Protein AF-A0A382Y4S7-F1 (afdb_monomer_lite)

Structure (mmCIF, N/CA/C/O backbone):
data_AF-A0A382Y4S7-F1
#
_entry.id   AF-A0A382Y4S7-F1
#
loop_
_atom_site.group_PDB
_atom_site.id
_atom_site.type_symbol
_atom_site.label_atom_id
_atom_site.label_alt_id
_atom_site.label_comp_id
_atom_site.label_asym_id
_atom_site.label_entity_id
_atom_site.label_seq_id
_atom_site.pdbx_PDB_ins_code
_atom_site.Cartn_x
_atom_site.Cartn_y
_atom_site.Cartn_z
_atom_site.occupancy
_atom_site.B_iso_or_equiv
_atom_site.auth_seq_id
_atom_site.auth_comp_id
_atom_site.auth_asym_id
_atom_site.auth_atom_id
_atom_site.pdbx_PDB_model_num
ATOM 1 N N . MET A 1 1 ? -17.416 3.998 17.374 1.00 87.19 1 MET A N 1
ATOM 2 C CA . MET A 1 1 ? -16.643 4.988 16.590 1.00 87.19 1 MET A CA 1
ATOM 3 C C . MET A 1 1 ? -15.896 4.270 15.476 1.00 87.19 1 MET A C 1
ATOM 5 O O . MET A 1 1 ? -15.154 3.333 15.763 1.00 87.19 1 MET A O 1
ATOM 9 N N . LYS A 1 2 ? -16.117 4.675 14.224 1.00 91.44 2 LYS A N 1
ATOM 10 C CA . LYS A 1 2 ? -15.428 4.133 13.045 1.00 91.44 2 LYS A CA 1
ATOM 11 C C . LYS A 1 2 ? -14.245 5.027 12.694 1.00 91.44 2 LYS A C 1
ATOM 13 O O . LYS A 1 2 ? -14.389 6.246 12.651 1.00 91.44 2 LYS A O 1
ATOM 18 N N . CYS A 1 3 ? -13.104 4.417 12.418 1.00 91.94 3 CYS A N 1
ATOM 19 C CA . CYS A 1 3 ? -11.870 5.102 12.071 1.00 91.94 3 CYS A CA 1
ATOM 20 C C . CYS A 1 3 ? -11.389 4.620 10.706 1.00 91.94 3 CYS A C 1
ATOM 22 O O . CYS A 1 3 ? -11.348 3.415 10.455 1.00 91.94 3 CYS A O 1
ATOM 24 N N . ASN A 1 4 ? -10.988 5.566 9.862 1.00 93.44 4 ASN A N 1
ATOM 25 C CA . ASN A 1 4 ? -10.410 5.309 8.549 1.00 93.44 4 ASN A CA 1
ATOM 26 C C . ASN A 1 4 ? -9.076 6.053 8.517 1.00 93.44 4 ASN A C 1
ATOM 28 O O . ASN A 1 4 ? -9.042 7.262 8.751 1.00 93.44 4 ASN A O 1
ATOM 32 N N . VAL A 1 5 ? -7.973 5.352 8.281 1.00 94.56 5 VAL A N 1
ATOM 33 C CA . VAL A 1 5 ? -6.643 5.961 8.192 1.00 94.56 5 VAL A CA 1
ATOM 34 C C . VAL A 1 5 ? -6.057 5.634 6.840 1.00 94.56 5 VAL A C 1
ATOM 36 O O . VAL A 1 5 ? -5.863 4.468 6.508 1.00 94.56 5 VAL A O 1
ATOM 39 N N . LEU A 1 6 ? -5.719 6.670 6.082 1.00 94.75 6 LEU A N 1
ATOM 40 C CA . LEU A 1 6 ? -5.034 6.495 4.813 1.00 94.75 6 LEU A CA 1
ATOM 41 C C . LEU A 1 6 ? -3.523 6.525 5.036 1.00 94.75 6 LEU A C 1
ATOM 43 O O . LEU A 1 6 ? -2.987 7.453 5.641 1.00 94.75 6 LEU A O 1
ATOM 47 N N . ILE A 1 7 ? -2.811 5.555 4.473 1.00 96.12 7 ILE A N 1
ATOM 48 C CA . ILE A 1 7 ? -1.387 5.706 4.165 1.00 96.12 7 ILE A CA 1
ATOM 49 C C . ILE A 1 7 ? -1.220 5.702 2.652 1.00 96.12 7 ILE A C 1
ATOM 51 O O . ILE A 1 7 ? -1.907 4.974 1.938 1.00 96.12 7 ILE A O 1
ATOM 55 N N . LYS A 1 8 ? -0.317 6.540 2.148 1.00 95.00 8 LYS A N 1
ATOM 56 C CA . LYS A 1 8 ? -0.071 6.672 0.713 1.00 95.00 8 LYS A CA 1
ATOM 57 C C . LYS A 1 8 ? 1.369 6.329 0.394 1.00 95.00 8 LYS A C 1
ATOM 59 O O . LYS A 1 8 ? 2.282 6.731 1.115 1.00 95.00 8 LYS A O 1
ATOM 64 N N . ALA A 1 9 ? 1.578 5.629 -0.706 1.00 95.50 9 ALA A N 1
ATOM 65 C CA . ALA A 1 9 ? 2.888 5.475 -1.300 1.00 95.50 9 ALA A CA 1
ATOM 66 C C . ALA A 1 9 ? 2.812 5.707 -2.805 1.00 95.50 9 ALA A C 1
ATOM 68 O O . ALA A 1 9 ? 1.759 5.565 -3.415 1.00 95.50 9 ALA A O 1
ATOM 69 N N . GLN A 1 10 ? 3.927 6.099 -3.397 1.00 93.56 10 GLN A N 1
ATOM 70 C CA . GLN A 1 10 ? 4.009 6.387 -4.826 1.00 93.56 10 GLN A CA 1
ATOM 71 C C . GLN A 1 10 ? 5.364 5.959 -5.374 1.00 93.56 10 GLN A C 1
ATOM 73 O O . GLN A 1 10 ? 6.350 5.901 -4.627 1.00 93.56 10 GLN A O 1
ATOM 78 N N . GLN A 1 11 ? 5.394 5.719 -6.682 1.00 90.69 11 GLN A N 1
ATOM 79 C CA . GLN A 1 11 ? 6.601 5.504 -7.470 1.00 90.69 11 GLN A CA 1
ATOM 80 C C . GLN A 1 11 ? 6.640 6.513 -8.612 1.00 90.69 11 GLN A C 1
ATOM 82 O O . GLN A 1 11 ? 5.616 6.902 -9.155 1.00 90.69 11 GLN A O 1
ATOM 87 N N . ASN A 1 12 ? 7.827 6.929 -9.037 1.00 90.88 12 ASN A N 1
ATOM 88 C CA . ASN A 1 12 ? 7.957 7.854 -10.166 1.00 90.88 12 ASN A CA 1
ATOM 89 C C . ASN A 1 12 ? 7.747 7.127 -11.513 1.00 90.88 12 ASN A C 1
ATOM 91 O O . ASN A 1 12 ? 8.681 6.998 -12.308 1.00 90.88 12 ASN A O 1
ATOM 95 N N . THR A 1 13 ? 6.531 6.620 -11.746 1.00 91.94 13 THR A N 1
ATOM 96 C CA . THR A 1 13 ? 6.143 5.759 -12.872 1.00 91.94 13 THR A CA 1
ATOM 97 C C . THR A 1 13 ? 4.760 6.112 -13.429 1.00 91.94 13 THR A C 1
ATOM 99 O O . THR A 1 13 ? 3.946 6.765 -12.776 1.00 91.94 13 THR A O 1
ATOM 102 N N . ILE A 1 14 ? 4.485 5.645 -14.649 1.00 93.19 14 ILE A N 1
ATOM 103 C CA . ILE A 1 14 ? 3.125 5.430 -15.155 1.00 93.19 14 ILE A CA 1
ATOM 104 C C . ILE A 1 14 ? 2.899 3.920 -15.225 1.00 93.19 14 ILE A C 1
ATOM 106 O O . ILE A 1 14 ? 3.613 3.230 -15.952 1.00 93.19 14 ILE A O 1
ATOM 110 N N . VAL A 1 15 ? 1.920 3.417 -14.485 1.00 93.06 15 VAL A N 1
ATOM 111 C CA . VAL A 1 15 ? 1.622 1.985 -14.367 1.00 93.06 15 VAL A CA 1
ATOM 112 C C . VAL A 1 15 ? 0.606 1.579 -15.427 1.00 93.06 15 VAL A C 1
ATOM 114 O O . VAL A 1 15 ? -0.463 2.186 -15.539 1.00 93.06 15 VAL A O 1
ATOM 117 N N . ASP A 1 16 ? 0.905 0.526 -16.185 1.00 93.81 16 ASP A N 1
ATOM 118 C CA . ASP A 1 16 ? -0.082 -0.149 -17.030 1.00 93.81 16 ASP A CA 1
ATOM 119 C C . ASP A 1 16 ? -0.929 -1.077 -16.149 1.00 93.81 16 ASP A C 1
ATOM 121 O O . ASP A 1 16 ? -0.601 -2.244 -15.924 1.00 93.81 16 ASP A O 1
ATOM 125 N N . LEU A 1 17 ? -2.017 -0.528 -15.600 1.00 94.12 17 LEU A N 1
ATOM 126 C CA . LEU A 1 17 ? -2.884 -1.244 -14.664 1.00 94.12 17 LEU A CA 1
ATOM 127 C C . LEU A 1 17 ? -3.438 -2.542 -15.260 1.00 94.12 17 LEU A C 1
ATOM 129 O O . LEU A 1 17 ? -3.557 -3.525 -14.533 1.00 94.12 17 LEU A O 1
ATOM 133 N N . ASP A 1 18 ? -3.728 -2.580 -16.563 1.00 94.12 18 ASP A N 1
ATOM 134 C CA . ASP A 1 18 ? -4.271 -3.765 -17.225 1.00 94.12 18 ASP A CA 1
ATOM 135 C C . ASP A 1 18 ? -3.261 -4.905 -17.261 1.00 94.12 18 ASP A C 1
ATOM 137 O O . ASP A 1 18 ? -3.604 -6.044 -16.927 1.00 94.12 18 ASP A O 1
ATOM 141 N N . LYS A 1 19 ? -2.006 -4.593 -17.595 1.00 95.00 19 LYS A N 1
ATOM 142 C CA . LYS A 1 19 ? -0.922 -5.576 -17.554 1.00 95.00 19 LYS A CA 1
ATOM 143 C C . LYS A 1 19 ? -0.481 -5.925 -16.137 1.00 95.00 19 LYS A C 1
ATOM 145 O O . LYS A 1 19 ? -0.027 -7.043 -15.915 1.00 95.00 19 LYS A O 1
ATOM 150 N N . LYS A 1 20 ? -0.649 -5.020 -15.165 1.00 94.75 20 LYS A N 1
ATOM 151 C CA . LYS A 1 20 ? -0.330 -5.272 -13.749 1.00 94.75 20 LYS A CA 1
ATOM 152 C C . LYS A 1 20 ? -1.355 -6.194 -13.073 1.00 94.75 20 LYS A C 1
ATOM 154 O O . LYS A 1 20 ? -1.004 -6.891 -12.124 1.00 94.75 20 LYS A O 1
ATOM 159 N N . LEU A 1 21 ? -2.604 -6.270 -13.553 1.00 95.69 21 LEU A N 1
ATOM 160 C CA . LEU A 1 21 ? -3.681 -7.074 -12.938 1.00 95.69 21 LEU A CA 1
ATOM 161 C C . LEU A 1 21 ? -3.320 -8.525 -12.568 1.00 95.69 21 LEU A C 1
ATOM 163 O O . LEU A 1 21 ? -3.740 -8.954 -11.491 1.00 95.69 21 LEU A O 1
ATOM 167 N N . PRO A 1 22 ? -2.616 -9.321 -13.401 1.00 95.69 22 PRO A N 1
ATOM 168 C CA . PRO A 1 22 ? -2.233 -10.681 -13.026 1.00 95.69 22 PRO A CA 1
ATOM 169 C C . PRO A 1 22 ? -1.339 -10.707 -11.781 1.00 95.69 22 PRO A C 1
ATOM 171 O O . PRO A 1 22 ? -1.556 -11.523 -10.883 1.00 95.69 22 PRO A O 1
ATOM 174 N N . PHE A 1 23 ? -0.391 -9.770 -11.684 1.00 95.94 23 PHE A N 1
ATOM 175 C CA . PHE A 1 23 ? 0.422 -9.585 -10.486 1.00 95.94 23 PHE A CA 1
ATOM 176 C C . PHE A 1 23 ? -0.442 -9.164 -9.290 1.00 95.94 23 PHE A C 1
ATOM 178 O O . PHE A 1 23 ? -0.344 -9.791 -8.241 1.00 95.94 23 PHE A O 1
ATOM 185 N N . ILE A 1 24 ? -1.355 -8.194 -9.455 1.00 96.44 24 ILE A N 1
ATOM 186 C CA . ILE A 1 24 ? -2.271 -7.744 -8.385 1.00 96.44 24 ILE A CA 1
ATOM 187 C C . ILE A 1 24 ? -3.070 -8.927 -7.812 1.00 96.44 24 ILE A C 1
ATOM 189 O O . ILE A 1 24 ? -3.137 -9.092 -6.597 1.00 96.44 24 ILE A O 1
ATOM 193 N N . LYS A 1 25 ? -3.626 -9.786 -8.677 1.00 96.25 25 LYS A N 1
ATOM 194 C CA . LYS A 1 25 ? -4.357 -11.006 -8.280 1.00 96.25 25 LYS A CA 1
ATOM 195 C C . LYS A 1 25 ? -3.499 -11.997 -7.503 1.00 96.25 25 LYS A C 1
ATOM 197 O O . LYS A 1 25 ? -4.012 -12.710 -6.653 1.00 96.25 25 LYS A O 1
ATOM 202 N N . THR A 1 26 ? -2.214 -12.069 -7.826 1.00 96.38 26 THR A N 1
ATOM 203 C CA . THR A 1 26 ? -1.275 -12.981 -7.164 1.00 96.38 26 THR A CA 1
ATOM 204 C C . THR A 1 26 ? -0.846 -12.423 -5.811 1.00 96.38 26 THR A C 1
ATOM 206 O O . THR A 1 26 ? -0.755 -13.164 -4.837 1.00 96.38 26 THR A O 1
ATOM 209 N N . PHE A 1 27 ? -0.607 -11.113 -5.747 1.00 96.38 27 PHE A N 1
ATOM 210 C CA . PHE A 1 27 ? -0.148 -10.417 -4.552 1.00 96.38 27 PHE A CA 1
ATOM 211 C C . PHE A 1 27 ? -1.256 -10.259 -3.498 1.00 96.38 27 PHE A C 1
ATOM 213 O O . PHE A 1 27 ? -0.990 -10.396 -2.308 1.00 96.38 27 PHE A O 1
ATOM 220 N N . PHE A 1 28 ? -2.502 -10.047 -3.932 1.00 96.25 28 PHE A N 1
ATOM 221 C CA . PHE A 1 28 ? -3.691 -9.973 -3.077 1.00 96.25 28 PHE A CA 1
ATOM 222 C C . PHE A 1 28 ? -4.679 -11.106 -3.409 1.00 96.25 28 PHE A C 1
ATOM 224 O O . PHE A 1 28 ? -5.752 -10.854 -3.960 1.00 96.25 28 PHE A O 1
ATOM 231 N N . PRO A 1 29 ? -4.347 -12.369 -3.086 1.00 94.25 29 PRO A N 1
ATOM 232 C CA . PRO A 1 29 ? -5.074 -13.542 -3.581 1.00 94.25 29 PRO A CA 1
ATOM 233 C C . PRO A 1 29 ? -6.520 -13.650 -3.084 1.00 94.25 29 PRO A C 1
ATOM 235 O O . PRO A 1 29 ? -7.339 -14.311 -3.719 1.00 94.25 29 PRO A O 1
ATOM 238 N N . LYS A 1 30 ? -6.837 -13.019 -1.951 1.00 93.62 30 LYS A N 1
ATOM 239 C CA . LYS A 1 30 ? -8.179 -13.017 -1.356 1.00 93.62 30 LYS A CA 1
ATOM 240 C C . LYS A 1 30 ? -8.956 -11.722 -1.612 1.00 93.62 30 LYS A C 1
ATOM 242 O O . LYS A 1 30 ? -10.161 -11.687 -1.379 1.00 93.62 30 LYS A O 1
ATOM 247 N N . GLY A 1 31 ? -8.280 -10.686 -2.111 1.00 95.44 31 GLY A N 1
ATOM 248 C CA . GLY A 1 31 ? -8.880 -9.377 -2.312 1.00 95.44 31 GLY A CA 1
ATOM 249 C C . GLY A 1 31 ? -9.871 -9.364 -3.475 1.00 95.44 31 GLY A C 1
ATOM 250 O O . GLY A 1 31 ? -9.665 -9.994 -4.517 1.00 95.44 31 GLY A O 1
ATOM 251 N N . VAL A 1 32 ? -10.948 -8.594 -3.332 1.00 96.88 32 VAL A N 1
ATOM 252 C CA . VAL A 1 32 ? -11.932 -8.395 -4.401 1.00 96.88 32 VAL A CA 1
ATOM 253 C C . VAL A 1 32 ? -11.485 -7.236 -5.284 1.00 96.88 32 VAL A C 1
ATOM 255 O O . VAL A 1 32 ? -11.586 -6.066 -4.911 1.00 96.88 32 VAL A O 1
ATOM 258 N N . ILE A 1 33 ? -11.019 -7.567 -6.485 1.00 97.31 33 ILE A N 1
ATOM 259 C CA . ILE A 1 33 ? -10.451 -6.600 -7.427 1.00 97.31 33 ILE A CA 1
ATOM 260 C C . ILE A 1 33 ? -11.541 -6.007 -8.324 1.00 97.31 33 ILE A C 1
ATOM 262 O O . ILE A 1 33 ? -12.286 -6.731 -8.989 1.00 97.31 33 ILE A O 1
ATOM 266 N N . LYS A 1 34 ? -11.599 -4.676 -8.391 1.00 96.19 34 LYS A N 1
ATOM 267 C CA . LYS A 1 34 ? -12.498 -3.909 -9.259 1.00 96.19 34 LYS A CA 1
ATOM 268 C C . LYS A 1 34 ? -11.717 -2.835 -10.002 1.00 96.19 34 LYS A C 1
ATOM 270 O O . LYS A 1 34 ? -10.955 -2.091 -9.396 1.00 96.19 34 LYS A O 1
ATOM 275 N N . LYS A 1 35 ? -11.946 -2.718 -11.309 1.00 95.12 35 LYS A N 1
ATOM 276 C CA . LYS A 1 35 ? -11.514 -1.540 -12.067 1.00 95.12 35 LYS A CA 1
ATOM 277 C C . LYS A 1 35 ? -12.525 -0.425 -11.872 1.00 95.12 35 LYS A C 1
ATOM 279 O O . LYS A 1 35 ? -13.727 -0.688 -11.837 1.00 95.12 35 LYS A O 1
ATOM 284 N N . ASN A 1 36 ? -12.036 0.796 -11.764 1.00 91.75 36 ASN A N 1
ATOM 285 C CA . ASN A 1 36 ? -12.857 1.981 -11.639 1.00 91.75 36 ASN A CA 1
ATOM 286 C C . ASN A 1 36 ? -12.216 3.153 -12.389 1.00 91.75 36 ASN A C 1
ATOM 288 O O . ASN A 1 36 ? -11.036 3.116 -12.738 1.00 91.75 36 ASN A O 1
ATOM 292 N N . PHE A 1 37 ? -13.005 4.193 -12.616 1.00 87.31 37 PHE A N 1
ATOM 293 C CA . PHE A 1 37 ? -12.551 5.454 -13.182 1.00 87.31 37 PHE A CA 1
ATOM 294 C C . PHE A 1 37 ? -12.962 6.566 -12.220 1.00 87.31 37 PHE A C 1
ATOM 296 O O . PHE A 1 37 ? -14.153 6.753 -11.965 1.00 87.31 37 PHE A O 1
ATOM 303 N N . TYR A 1 38 ? -11.988 7.249 -11.623 1.00 78.62 38 TYR A N 1
ATOM 304 C CA . TYR A 1 38 ? -12.222 8.240 -10.574 1.00 78.62 38 TYR A CA 1
ATOM 305 C C . TYR A 1 38 ? -11.368 9.480 -10.808 1.00 78.62 38 TYR A C 1
ATOM 307 O O . TYR A 1 38 ? -10.174 9.355 -11.050 1.00 78.62 38 TYR A O 1
ATOM 315 N N . ALA A 1 39 ? -11.981 10.665 -10.705 1.00 81.81 39 ALA A N 1
ATOM 316 C CA . ALA A 1 39 ? -11.316 11.954 -10.921 1.00 81.81 39 ALA A CA 1
ATOM 317 C C . ALA A 1 39 ? -10.483 11.994 -12.219 1.00 81.81 39 ALA A C 1
ATOM 319 O O . ALA A 1 39 ? -9.344 12.441 -12.216 1.00 81.81 39 ALA A O 1
ATOM 320 N N . GLU A 1 40 ? -11.070 11.492 -13.310 1.00 86.00 40 GLU A N 1
ATOM 321 C CA . GLU A 1 40 ? -10.446 11.402 -14.640 1.00 86.00 40 GLU A CA 1
ATOM 322 C C . GLU A 1 40 ? -9.265 10.417 -14.754 1.00 86.00 40 GLU A C 1
ATOM 324 O O . GLU A 1 40 ? -8.625 10.342 -15.799 1.00 86.00 40 GLU A O 1
ATOM 329 N N . GLU A 1 41 ? -9.031 9.588 -13.732 1.00 86.88 41 GLU A N 1
ATOM 330 C CA . GLU A 1 41 ? -7.934 8.623 -13.689 1.00 86.88 41 GLU A CA 1
ATOM 331 C C . GLU A 1 41 ? -8.422 7.173 -13.574 1.00 86.88 41 GLU A C 1
ATOM 333 O O . GLU A 1 41 ? -9.378 6.842 -12.860 1.00 86.88 41 GLU A O 1
ATOM 338 N N . ASN A 1 42 ? -7.719 6.271 -14.264 1.00 88.75 42 ASN A N 1
ATOM 339 C CA . ASN A 1 42 ? -7.942 4.835 -14.122 1.00 88.75 42 ASN A CA 1
ATOM 340 C C . ASN A 1 42 ? -7.419 4.356 -12.766 1.00 88.75 42 ASN A C 1
ATOM 342 O O . ASN A 1 42 ? -6.281 4.643 -12.384 1.00 88.75 42 ASN A O 1
ATOM 346 N N . CYS A 1 43 ? -8.242 3.573 -12.076 1.00 93.75 43 CYS A N 1
ATOM 347 C CA . CYS A 1 43 ? -7.946 3.047 -10.754 1.00 93.75 43 CYS A CA 1
ATOM 348 C C . CYS A 1 43 ? -8.292 1.557 -10.677 1.00 93.75 43 CYS A C 1
ATOM 350 O O . CYS A 1 43 ? -9.299 1.095 -11.222 1.00 93.75 43 CYS A O 1
ATOM 352 N N . VAL A 1 44 ? -7.470 0.796 -9.963 1.00 96.56 44 VAL A N 1
ATOM 353 C CA . VAL A 1 44 ? -7.820 -0.545 -9.497 1.00 96.56 44 VAL A CA 1
ATOM 354 C C . VAL A 1 44 ? -8.015 -0.487 -7.990 1.00 96.56 44 VAL A C 1
ATOM 356 O O . VAL A 1 44 ? -7.134 -0.056 -7.250 1.00 96.56 44 VAL A O 1
ATOM 359 N N . ILE A 1 45 ? -9.181 -0.943 -7.546 1.00 96.81 45 ILE A N 1
ATOM 360 C CA . ILE A 1 45 ? -9.552 -1.065 -6.141 1.00 96.81 45 ILE A CA 1
ATOM 361 C C . ILE A 1 45 ? -9.459 -2.539 -5.772 1.00 96.81 45 ILE A C 1
ATOM 363 O O . ILE A 1 45 ? -10.101 -3.380 -6.402 1.00 96.81 45 ILE A O 1
ATOM 367 N N . ILE A 1 46 ? -8.681 -2.845 -4.746 1.00 97.81 46 ILE A N 1
ATOM 368 C CA . ILE A 1 46 ? -8.573 -4.160 -4.132 1.00 97.81 46 ILE A CA 1
ATOM 369 C C . ILE A 1 46 ? -9.230 -4.054 -2.764 1.00 97.81 46 ILE A C 1
ATOM 371 O O . ILE A 1 46 ? -8.650 -3.491 -1.840 1.00 97.81 46 ILE A O 1
ATOM 375 N N . LYS A 1 47 ? -10.456 -4.561 -2.650 1.00 97.31 47 LYS A N 1
ATOM 376 C CA . LYS A 1 47 ? -11.137 -4.633 -1.356 1.00 97.31 47 LYS A CA 1
ATOM 377 C C . LYS A 1 47 ? -10.656 -5.827 -0.562 1.00 97.31 47 LYS A C 1
ATOM 379 O O . LYS A 1 47 ? -10.332 -6.841 -1.181 1.00 97.31 47 LYS A O 1
ATOM 384 N N . ASP A 1 48 ? -10.655 -5.712 0.762 1.00 95.81 48 ASP A N 1
ATOM 385 C CA . ASP A 1 48 ? -10.192 -6.783 1.654 1.00 95.81 48 ASP A CA 1
ATOM 386 C C . ASP A 1 48 ? -8.781 -7.262 1.245 1.00 95.81 48 ASP A C 1
ATOM 388 O O . ASP A 1 48 ? -8.499 -8.446 1.071 1.00 95.81 48 ASP A O 1
ATOM 392 N N . ALA A 1 49 ? -7.896 -6.297 0.980 1.00 96.56 49 ALA A N 1
ATOM 393 C CA . ALA A 1 49 ? -6.572 -6.521 0.413 1.00 96.56 49 ALA A CA 1
ATOM 394 C C . ALA A 1 49 ? -5.666 -7.332 1.347 1.00 96.56 49 ALA A C 1
ATOM 396 O O . ALA A 1 49 ? -4.836 -8.106 0.876 1.00 96.56 49 ALA A O 1
ATOM 397 N N . ILE A 1 50 ? -5.808 -7.154 2.662 1.00 95.25 50 ILE A N 1
ATOM 398 C CA . ILE A 1 50 ? -4.993 -7.832 3.670 1.00 95.25 50 ILE A CA 1
ATOM 399 C C . ILE A 1 50 ? -5.912 -8.473 4.702 1.00 95.25 50 ILE A C 1
ATOM 401 O O . ILE A 1 50 ? -6.780 -7.811 5.273 1.00 95.25 50 ILE A O 1
ATOM 405 N N . ASP A 1 51 ? -5.659 -9.749 4.961 1.00 91.00 51 ASP A N 1
ATOM 406 C CA . ASP A 1 51 ? -6.431 -10.579 5.874 1.00 91.00 51 ASP A CA 1
ATOM 407 C C . ASP A 1 51 ? -5.734 -10.769 7.221 1.00 91.00 51 ASP A C 1
ATOM 409 O O . ASP A 1 51 ? -4.515 -10.658 7.335 1.00 91.00 51 ASP A O 1
ATOM 413 N N . ASP A 1 52 ? -6.529 -11.129 8.231 1.00 92.31 52 ASP A N 1
ATOM 414 C CA . ASP A 1 52 ? -6.057 -11.628 9.529 1.00 92.31 52 ASP A CA 1
ATOM 415 C C . ASP A 1 52 ? -5.107 -10.678 10.282 1.00 92.31 52 ASP A C 1
ATOM 417 O O . ASP A 1 52 ? -4.229 -11.101 11.037 1.00 92.31 52 ASP A O 1
ATOM 421 N N . VAL A 1 53 ? -5.321 -9.369 10.124 1.00 96.50 53 VAL A N 1
ATOM 422 C CA . VAL A 1 53 ? -4.570 -8.335 10.839 1.00 96.50 53 VAL A CA 1
ATOM 423 C C . VAL A 1 53 ? -5.394 -7.756 11.984 1.00 96.50 53 VAL A C 1
ATOM 425 O O . VAL A 1 53 ? -6.567 -7.396 11.841 1.00 96.50 53 VAL A O 1
ATOM 428 N N . LYS A 1 54 ? -4.744 -7.603 13.136 1.00 97.38 54 LYS A N 1
ATOM 429 C CA . LYS A 1 54 ? -5.349 -7.044 14.346 1.00 97.38 54 LYS A CA 1
ATOM 430 C C . LYS A 1 54 ? -4.574 -5.833 14.835 1.00 97.38 54 LYS A C 1
ATOM 432 O O . LYS A 1 54 ? -3.354 -5.891 14.952 1.00 97.38 54 LYS A O 1
ATOM 437 N N . LEU A 1 55 ? -5.272 -4.766 15.200 1.00 97.00 55 LEU A N 1
ATOM 438 C CA . LEU A 1 55 ? -4.712 -3.654 15.955 1.00 97.00 55 LEU A CA 1
ATOM 439 C C . LEU A 1 55 ? -4.675 -4.032 17.433 1.00 97.00 55 LEU A C 1
ATOM 441 O O . LEU A 1 55 ? -5.711 -4.080 18.098 1.00 97.00 55 LEU A O 1
ATOM 445 N N . LYS A 1 56 ? -3.477 -4.288 17.953 1.00 97.00 56 LYS A N 1
ATOM 446 C CA . LYS A 1 56 ? -3.277 -4.649 19.358 1.00 97.00 56 LYS A CA 1
ATOM 447 C C . LYS A 1 56 ? -3.382 -3.414 20.246 1.00 97.00 56 LYS A C 1
ATOM 449 O O . LYS A 1 56 ? -4.164 -3.396 21.198 1.00 97.00 56 LYS A O 1
ATOM 454 N N . SER A 1 57 ? -2.631 -2.368 19.917 1.00 95.62 57 SER A N 1
ATOM 455 C CA . SER A 1 57 ? -2.616 -1.126 20.687 1.00 95.62 57 SER A CA 1
ATOM 456 C C . SER A 1 57 ? -2.310 0.087 19.824 1.00 95.62 57 SER A C 1
ATOM 458 O O . SER A 1 57 ? -1.677 -0.025 18.776 1.00 95.62 57 SER A O 1
ATOM 460 N N . ILE A 1 58 ? -2.720 1.255 20.315 1.00 94.00 58 ILE A N 1
ATOM 461 C CA . ILE A 1 58 ? -2.235 2.555 19.852 1.00 94.00 58 ILE A CA 1
ATOM 462 C C . ILE A 1 58 ? -1.468 3.167 21.014 1.00 94.00 58 ILE A C 1
ATOM 464 O O . ILE A 1 58 ? -2.044 3.415 22.079 1.00 94.00 58 ILE A O 1
ATOM 468 N N . LYS A 1 59 ? -0.165 3.396 20.818 1.00 88.50 59 LYS A N 1
ATOM 469 C CA . LYS A 1 59 ? 0.773 3.753 21.884 1.00 88.50 59 LYS A CA 1
ATOM 470 C C . LYS A 1 59 ? 0.724 2.660 22.964 1.00 88.50 59 LYS A C 1
ATOM 472 O O . LYS A 1 59 ? 1.101 1.525 22.687 1.00 88.50 59 LYS A O 1
ATOM 477 N N . ASP A 1 60 ? 0.141 2.960 24.121 1.00 87.31 60 ASP A N 1
ATOM 478 C CA . ASP A 1 60 ? 0.030 2.034 25.257 1.00 87.31 60 ASP A CA 1
ATOM 479 C C . ASP A 1 60 ? -1.418 1.585 25.533 1.00 87.31 60 ASP A C 1
ATOM 481 O O . ASP A 1 60 ? -1.678 0.829 26.466 1.00 87.31 60 ASP A O 1
ATOM 485 N N . GLN A 1 61 ? -2.388 2.061 24.743 1.00 90.88 61 GLN A N 1
ATOM 486 C CA . GLN A 1 61 ? -3.802 1.749 24.943 1.00 90.88 61 GLN A CA 1
ATOM 487 C C . GLN A 1 61 ? -4.194 0.515 24.135 1.00 90.88 61 GLN A C 1
ATOM 489 O O . GLN A 1 61 ? -4.134 0.519 22.903 1.00 90.88 61 GLN A O 1
ATOM 494 N N . VAL A 1 62 ? -4.611 -0.539 24.836 1.00 93.50 62 VAL A N 1
ATOM 495 C CA . VAL A 1 62 ? -5.100 -1.776 24.218 1.00 93.50 62 VAL A CA 1
ATOM 496 C C . VAL A 1 62 ? -6.413 -1.490 23.492 1.00 93.50 62 VAL A C 1
ATOM 498 O O . VAL A 1 62 ? -7.372 -1.013 24.098 1.00 93.50 62 VAL A O 1
ATOM 501 N N . CYS A 1 63 ? -6.431 -1.781 22.193 1.00 91.75 63 CYS A N 1
ATOM 502 C CA . CYS A 1 63 ? -7.615 -1.662 21.342 1.00 91.75 63 CYS A CA 1
ATOM 503 C C . CYS A 1 63 ? -8.190 -3.049 21.055 1.00 91.75 63 CYS A C 1
ATOM 505 O O . CYS A 1 63 ? -9.374 -3.280 21.263 1.00 91.75 63 CYS A O 1
ATOM 507 N N . ASP A 1 64 ? -7.319 -3.968 20.635 1.00 94.00 64 ASP A N 1
ATOM 508 C CA . ASP A 1 64 ? -7.633 -5.364 20.339 1.00 94.00 64 ASP A CA 1
ATOM 509 C C . ASP A 1 64 ? -8.732 -5.560 19.275 1.00 94.00 64 ASP A C 1
ATOM 511 O O . ASP A 1 64 ? -9.599 -6.424 19.397 1.00 94.00 64 ASP A O 1
ATOM 515 N N . VAL A 1 65 ? -8.681 -4.773 18.196 1.00 95.69 65 VAL A N 1
ATOM 516 C CA . VAL A 1 65 ? -9.711 -4.744 17.141 1.00 95.69 65 VAL A CA 1
ATOM 517 C C . VAL A 1 65 ? -9.193 -5.254 15.800 1.00 95.69 65 VAL A C 1
ATOM 519 O O . VAL A 1 65 ? -8.003 -5.162 15.503 1.00 95.69 65 VAL A O 1
ATOM 522 N N . LYS A 1 66 ? -10.087 -5.790 14.966 1.00 97.00 66 LYS A N 1
ATOM 523 C CA . LYS A 1 66 ? -9.754 -6.186 13.591 1.00 97.00 66 LYS A CA 1
ATOM 524 C C . LYS A 1 66 ? -9.447 -4.942 12.749 1.00 97.00 66 LYS A C 1
ATOM 526 O O . LYS A 1 66 ? -10.196 -3.968 12.811 1.00 97.00 66 LYS A O 1
ATOM 531 N N . LEU A 1 67 ? -8.384 -5.002 11.948 1.00 97.44 67 LEU A N 1
ATOM 532 C CA . LEU A 1 67 ? -8.124 -4.033 10.883 1.00 97.44 67 LEU A CA 1
ATOM 533 C C . LEU A 1 67 ? -8.621 -4.603 9.551 1.00 97.44 67 LEU A C 1
ATOM 535 O O . LEU A 1 67 ? -8.383 -5.772 9.252 1.00 97.44 67 LEU A O 1
ATOM 539 N N . ASN A 1 68 ? -9.296 -3.780 8.754 1.00 97.19 68 ASN A N 1
ATOM 540 C CA . ASN A 1 68 ? -9.648 -4.094 7.372 1.00 97.19 68 ASN A CA 1
ATOM 541 C C . ASN A 1 68 ? -8.880 -3.156 6.441 1.00 97.19 68 ASN A C 1
ATOM 543 O O . ASN A 1 68 ? -8.642 -2.000 6.790 1.00 97.19 68 ASN A O 1
ATOM 547 N N . PHE A 1 69 ? -8.498 -3.655 5.271 1.00 97.56 69 PHE A N 1
ATOM 548 C CA . PHE A 1 69 ? -7.632 -2.935 4.347 1.00 97.56 69 PHE A CA 1
ATOM 549 C C . PHE A 1 69 ? -8.248 -2.923 2.962 1.00 97.56 69 PHE A C 1
ATOM 551 O O . PHE A 1 69 ? -8.421 -3.983 2.370 1.00 97.56 69 PHE A O 1
ATOM 558 N N . ASP A 1 70 ? -8.488 -1.736 2.423 1.00 97.25 70 ASP A N 1
ATOM 559 C CA . ASP A 1 70 ? -8.728 -1.559 0.995 1.00 97.25 70 ASP A CA 1
ATOM 560 C C . ASP A 1 70 ? -7.474 -0.927 0.375 1.00 97.25 70 ASP A C 1
ATOM 562 O O . ASP A 1 70 ? -6.841 -0.056 0.969 1.00 97.25 70 ASP A O 1
ATOM 566 N N . CYS A 1 71 ? -7.079 -1.372 -0.814 1.00 97.06 71 CYS A N 1
ATOM 567 C CA . CYS A 1 71 ? -5.965 -0.793 -1.559 1.00 97.06 71 CYS A CA 1
ATOM 568 C C . CYS A 1 71 ? -6.479 -0.163 -2.854 1.00 97.06 71 CYS A C 1
ATOM 570 O O . CYS A 1 71 ? -7.225 -0.787 -3.607 1.00 97.06 71 CYS A O 1
ATOM 572 N N . TYR A 1 72 ? -6.069 1.068 -3.126 1.00 95.62 72 TYR A N 1
ATOM 573 C CA . TYR A 1 72 ? -6.420 1.815 -4.330 1.00 95.62 72 TYR A CA 1
ATOM 574 C C . TYR A 1 72 ? -5.135 2.114 -5.071 1.00 95.62 72 TYR A C 1
ATOM 576 O O . TYR A 1 72 ? -4.257 2.746 -4.495 1.00 95.62 72 TYR A O 1
ATOM 584 N N . THR A 1 73 ? -5.015 1.698 -6.325 1.00 95.44 73 THR A N 1
ATOM 585 C CA . THR A 1 73 ? -3.823 1.964 -7.134 1.00 95.44 73 THR A CA 1
ATOM 586 C C . THR A 1 73 ? -4.194 2.663 -8.435 1.00 95.44 73 THR A C 1
ATOM 588 O O . THR A 1 73 ? -5.163 2.289 -9.101 1.00 95.44 73 THR A O 1
ATOM 591 N N . TYR A 1 74 ? -3.438 3.702 -8.774 1.00 94.94 74 TYR A N 1
ATOM 592 C CA . TYR A 1 74 ? -3.668 4.583 -9.912 1.00 94.94 74 TYR A CA 1
ATOM 593 C C . TYR A 1 74 ? -2.535 4.447 -10.927 1.00 94.94 74 TYR A C 1
ATOM 595 O O . TYR A 1 74 ? -1.388 4.168 -10.574 1.00 94.94 74 TYR A O 1
ATOM 603 N N . SER A 1 75 ? -2.861 4.665 -12.202 1.00 92.56 75 SER A N 1
ATOM 604 C CA . SER A 1 75 ? -1.879 4.594 -13.287 1.00 92.56 75 SER A CA 1
ATOM 605 C C . SER A 1 75 ? -0.817 5.691 -13.158 1.00 92.56 75 SER A C 1
ATOM 607 O O . SER A 1 75 ? 0.379 5.415 -13.247 1.00 92.56 75 SER A O 1
ATOM 609 N N . LEU A 1 76 ? -1.231 6.934 -12.909 1.00 90.19 76 LEU A N 1
ATOM 610 C CA . LEU A 1 76 ? -0.324 8.073 -12.803 1.00 90.19 76 LEU A CA 1
ATOM 611 C C . LEU A 1 76 ? 0.441 8.087 -11.464 1.00 90.19 76 LEU A C 1
ATOM 613 O O . LEU A 1 76 ? -0.136 7.868 -10.399 1.00 90.19 76 LEU A O 1
ATOM 617 N N . PHE A 1 77 ? 1.747 8.373 -11.526 1.00 88.62 77 PHE A N 1
ATOM 618 C CA . PHE A 1 77 ? 2.677 8.401 -10.383 1.00 88.62 77 PHE A CA 1
ATOM 619 C C . PHE A 1 77 ? 2.718 7.107 -9.556 1.00 88.62 77 PHE A C 1
ATOM 621 O O . PHE A 1 77 ? 3.066 7.147 -8.373 1.00 88.62 77 PHE A O 1
ATOM 628 N N . GLY A 1 78 ? 2.307 5.973 -10.138 1.00 90.19 78 GLY A N 1
ATOM 629 C CA . GLY A 1 78 ? 2.181 4.699 -9.425 1.00 90.19 78 GLY A CA 1
ATOM 630 C C . GLY A 1 78 ? 1.538 4.846 -8.044 1.00 90.19 78 GLY A C 1
ATOM 631 O O . GLY A 1 78 ? 1.953 4.186 -7.088 1.00 90.19 78 GLY A O 1
ATOM 632 N N . LEU A 1 79 ? 0.601 5.791 -7.900 1.00 94.25 79 LEU A N 1
ATOM 633 C CA . LEU A 1 79 ? 0.073 6.178 -6.602 1.00 94.25 79 LEU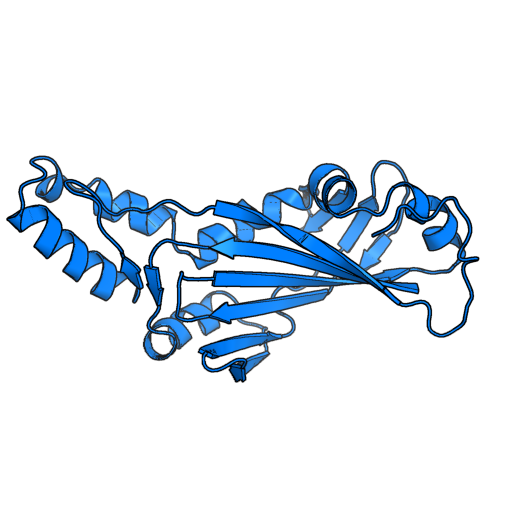 A CA 1
ATOM 634 C C . LEU A 1 79 ? -0.751 5.020 -6.063 1.00 94.25 79 LEU A C 1
ATOM 636 O O . LEU A 1 79 ? -1.667 4.540 -6.726 1.00 94.25 79 LEU A O 1
ATOM 640 N N . SER A 1 80 ? -0.440 4.588 -4.848 1.00 95.50 80 SER A N 1
ATOM 641 C CA . SER A 1 80 ? -1.215 3.583 -4.139 1.00 95.50 80 SER A CA 1
ATOM 642 C C . SER A 1 80 ? -1.573 4.057 -2.739 1.00 95.50 80 SER A C 1
ATOM 644 O O . SER A 1 80 ? -0.737 4.584 -2.003 1.00 95.50 80 SER A O 1
ATOM 646 N N . LEU A 1 81 ? -2.838 3.884 -2.380 1.00 95.38 81 LEU A N 1
ATOM 647 C CA . LEU A 1 81 ? -3.403 4.234 -1.087 1.00 95.38 81 LEU A CA 1
ATOM 648 C C . LEU A 1 81 ? -3.809 2.944 -0.394 1.00 95.38 81 LEU A C 1
ATOM 650 O O . LEU A 1 81 ? -4.516 2.133 -0.988 1.00 95.38 81 LEU A O 1
ATOM 654 N N . LEU A 1 82 ? -3.389 2.777 0.851 1.00 97.19 82 LEU A N 1
ATOM 655 C CA . LEU A 1 82 ? -3.907 1.735 1.721 1.00 97.19 82 LEU A CA 1
ATOM 656 C C . LEU A 1 82 ? -4.836 2.400 2.732 1.00 97.19 82 LEU A C 1
ATOM 658 O O . LEU A 1 82 ? -4.405 3.244 3.522 1.00 97.19 82 LEU A O 1
ATOM 662 N N . ASP A 1 83 ? -6.105 2.035 2.655 1.00 96.12 83 ASP A N 1
ATOM 663 C CA . ASP A 1 83 ? -7.173 2.513 3.514 1.00 96.12 83 ASP A CA 1
ATOM 664 C C . ASP A 1 83 ? -7.419 1.520 4.644 1.00 96.12 83 ASP A C 1
ATOM 666 O O . ASP A 1 83 ? -7.847 0.386 4.417 1.00 96.12 83 ASP A O 1
ATOM 670 N N . ILE A 1 84 ? -7.080 1.949 5.857 1.00 97.44 84 ILE A N 1
A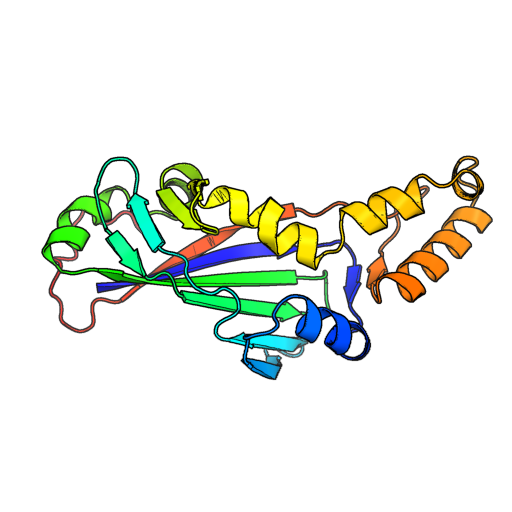TOM 671 C CA . ILE A 1 84 ? -7.079 1.132 7.062 1.00 97.44 84 ILE A CA 1
ATOM 672 C C . ILE A 1 84 ? -8.326 1.465 7.871 1.00 97.44 84 ILE A C 1
ATOM 674 O O . ILE A 1 84 ? -8.433 2.533 8.474 1.00 97.44 84 ILE A O 1
ATOM 678 N N . ASN A 1 85 ? -9.240 0.506 7.924 1.00 95.81 85 ASN A N 1
ATOM 679 C CA . ASN A 1 85 ? -10.569 0.652 8.488 1.00 95.81 85 ASN A CA 1
ATOM 680 C C . ASN A 1 85 ? -10.725 -0.183 9.754 1.00 95.81 85 ASN A C 1
ATOM 682 O O . ASN A 1 85 ? -10.497 -1.396 9.741 1.00 95.81 85 ASN A O 1
ATOM 686 N N . PHE A 1 86 ? -11.161 0.444 10.843 1.00 95.38 86 PHE A N 1
ATOM 687 C CA . PHE A 1 86 ? -11.430 -0.255 12.097 1.00 95.38 86 PHE A CA 1
ATOM 688 C C . PHE A 1 86 ? -12.509 0.432 12.924 1.00 95.38 86 PHE A C 1
ATOM 690 O O . PHE A 1 86 ? -12.769 1.627 12.796 1.00 95.38 86 PHE A O 1
ATOM 697 N N . GLU A 1 87 ? -13.141 -0.342 13.796 1.00 93.38 87 GLU A N 1
ATOM 698 C CA . GLU A 1 87 ? -14.184 0.144 14.689 1.00 93.38 87 GLU A CA 1
ATOM 699 C C . GLU A 1 87 ? -13.790 -0.139 16.134 1.00 93.38 87 GLU A C 1
ATOM 701 O O . GLU A 1 87 ? -13.341 -1.236 16.464 1.00 93.38 87 GLU A O 1
ATOM 706 N N . VAL A 1 88 ? -13.954 0.865 16.992 1.00 90.81 88 VAL A N 1
ATOM 707 C CA . VAL A 1 88 ? -13.705 0.762 18.431 1.00 90.81 88 VAL A CA 1
ATOM 708 C C . VAL A 1 88 ? -14.965 1.100 19.219 1.00 90.81 88 VAL A C 1
ATOM 710 O O . VAL A 1 88 ? -15.787 1.931 18.806 1.00 90.81 88 VAL A O 1
ATOM 713 N N . SER A 1 89 ? -15.099 0.471 20.387 1.00 89.50 89 SER A N 1
ATOM 714 C CA . SER A 1 89 ? -16.132 0.823 21.360 1.00 89.50 89 SER A CA 1
ATOM 715 C C . SER A 1 89 ? -15.892 2.222 21.931 1.00 89.50 89 SER A C 1
ATOM 717 O O . SER A 1 89 ? -14.765 2.724 21.927 1.00 89.50 89 SER A O 1
ATOM 719 N N . LYS A 1 90 ? -16.945 2.835 22.480 1.00 85.81 90 LYS A N 1
ATOM 720 C CA . LYS A 1 90 ? -16.880 4.136 23.160 1.00 85.81 90 LYS A CA 1
ATOM 721 C C . LYS A 1 90 ? -15.785 4.196 24.235 1.00 85.81 90 LYS A C 1
ATOM 723 O O . LYS A 1 90 ? -15.037 5.168 24.308 1.00 85.81 90 LYS A O 1
ATOM 728 N N . ASP A 1 91 ? -15.637 3.137 25.029 1.00 87.50 91 ASP A N 1
ATOM 729 C CA . ASP A 1 91 ? -14.640 3.085 26.106 1.00 87.50 91 ASP A CA 1
ATOM 730 C C . ASP A 1 91 ? -13.199 3.100 25.590 1.00 87.50 91 ASP A C 1
ATOM 732 O O . ASP A 1 91 ? -12.321 3.696 26.215 1.00 87.50 91 ASP A O 1
ATOM 736 N N . VAL A 1 92 ? -12.940 2.440 24.458 1.00 89.12 92 VAL A N 1
ATOM 737 C CA . VAL A 1 92 ? -11.625 2.465 23.806 1.00 89.12 92 VAL A CA 1
ATOM 738 C C . VAL A 1 92 ? -11.413 3.813 23.122 1.00 89.12 92 VAL A C 1
ATOM 740 O O . VAL A 1 92 ? -10.354 4.410 23.301 1.00 89.12 92 VAL A O 1
ATOM 743 N N . ALA A 1 93 ? -12.427 4.328 22.418 1.00 88.25 93 ALA A N 1
ATOM 744 C CA . ALA A 1 93 ? -12.395 5.631 21.755 1.00 88.25 93 ALA A CA 1
ATOM 745 C C . ALA A 1 93 ? -11.954 6.750 22.711 1.00 88.25 93 ALA A C 1
ATOM 747 O O . ALA A 1 93 ? -10.967 7.431 22.441 1.00 88.25 93 ALA A O 1
ATOM 748 N N . ASN A 1 94 ? -12.593 6.852 23.881 1.00 84.81 94 ASN A N 1
ATOM 749 C CA . ASN A 1 94 ? -12.269 7.852 24.904 1.00 84.81 94 ASN A CA 1
ATOM 750 C C . ASN A 1 94 ? -10.809 7.788 25.393 1.00 84.81 94 ASN A C 1
ATOM 752 O O . ASN A 1 94 ? -10.258 8.794 25.833 1.00 84.81 94 ASN A O 1
ATOM 756 N N . LYS A 1 95 ? -10.164 6.617 25.324 1.00 87.19 95 LYS A N 1
ATOM 757 C CA . LYS A 1 95 ? -8.763 6.434 25.742 1.00 87.19 95 LYS A CA 1
ATOM 758 C C . LYS A 1 95 ? -7.770 6.804 24.646 1.00 87.19 95 LYS A C 1
ATOM 760 O O . LYS A 1 95 ? -6.661 7.249 24.948 1.00 87.19 95 LYS A O 1
ATOM 765 N N . ILE A 1 96 ? -8.139 6.586 23.385 1.00 87.56 96 ILE A N 1
ATOM 766 C CA . ILE A 1 96 ? -7.227 6.766 22.251 1.00 87.56 96 ILE A CA 1
ATOM 767 C C . ILE A 1 96 ? -7.369 8.121 21.573 1.00 87.56 96 ILE A C 1
ATOM 769 O O . ILE A 1 96 ? -6.391 8.552 20.975 1.00 87.56 96 ILE A O 1
ATOM 773 N N . ILE A 1 97 ? -8.517 8.799 21.685 1.00 85.12 97 ILE A N 1
ATOM 774 C CA . ILE A 1 97 ? -8.857 9.983 20.878 1.00 85.12 97 ILE A CA 1
ATOM 775 C C . ILE A 1 97 ? -7.771 11.070 20.916 1.00 85.12 97 ILE A C 1
ATOM 777 O O . ILE A 1 97 ? -7.311 11.522 19.874 1.00 85.12 97 ILE A O 1
ATOM 781 N N . ASN A 1 98 ? -7.220 11.369 22.096 1.00 81.81 98 ASN A N 1
ATOM 782 C CA . ASN A 1 98 ? -6.159 12.375 22.267 1.00 81.81 98 ASN A CA 1
ATOM 783 C C . ASN A 1 98 ? -4.806 11.983 21.635 1.00 81.81 98 ASN A C 1
ATOM 785 O O . ASN A 1 98 ? -3.908 12.816 21.496 1.00 81.81 98 ASN A O 1
ATOM 789 N N . ASN A 1 99 ? -4.626 10.706 21.296 1.00 82.25 99 ASN A N 1
ATOM 790 C CA . ASN A 1 99 ? -3.443 10.170 20.625 1.00 82.25 99 ASN A CA 1
ATOM 791 C C . ASN A 1 99 ? -3.752 9.722 19.186 1.00 82.25 99 ASN A C 1
ATOM 793 O O . ASN A 1 99 ? -2.859 9.194 18.524 1.00 82.25 99 ASN A O 1
ATOM 797 N N . LEU A 1 100 ? -4.988 9.881 18.712 1.00 85.81 100 LEU A N 1
ATOM 798 C CA . LEU A 1 100 ? -5.437 9.359 17.431 1.00 85.81 100 LEU A CA 1
ATOM 799 C C . LEU A 1 100 ? -5.229 10.408 16.333 1.00 85.81 100 LEU A C 1
ATOM 801 O O . LEU A 1 100 ? -6.164 11.042 15.863 1.00 85.81 100 LEU A O 1
ATOM 805 N N . ASP A 1 101 ? -3.972 10.577 15.931 1.00 87.56 101 ASP A N 1
ATOM 806 C CA . ASP A 1 101 ? -3.576 11.328 14.736 1.00 87.56 101 ASP A CA 1
ATOM 807 C C . ASP A 1 101 ? -2.791 10.416 13.777 1.00 87.56 101 ASP A C 1
ATOM 809 O O . ASP A 1 101 ? -2.271 9.383 14.220 1.00 87.56 101 ASP A O 1
ATOM 813 N N . PRO A 1 102 ? -2.675 10.754 12.477 1.00 89.44 102 PRO A N 1
ATOM 814 C CA . PRO A 1 102 ? -2.017 9.884 11.503 1.00 89.44 102 PRO A CA 1
ATOM 815 C C . PRO A 1 102 ? -0.596 9.462 11.902 1.00 89.44 102 PRO A C 1
ATOM 817 O O . PRO A 1 102 ? -0.203 8.313 11.690 1.00 89.44 102 PRO A O 1
ATOM 820 N N . ALA A 1 103 ? 0.183 10.363 12.508 1.00 90.12 103 ALA A N 1
ATOM 821 C CA . ALA A 1 103 ? 1.565 10.081 12.884 1.00 90.12 103 ALA A CA 1
ATOM 822 C C . ALA A 1 103 ? 1.635 9.119 14.066 1.00 90.12 103 ALA A C 1
ATOM 824 O O . ALA A 1 103 ? 2.376 8.137 14.022 1.00 90.12 103 ALA A O 1
ATOM 825 N N . ASN A 1 104 ? 0.843 9.361 15.108 1.00 92.00 104 ASN A N 1
ATOM 826 C CA . ASN A 1 104 ? 0.755 8.455 16.244 1.00 92.00 104 ASN A CA 1
ATOM 827 C C . ASN A 1 104 ? 0.172 7.097 15.843 1.00 92.00 104 ASN A C 1
ATOM 829 O O . ASN A 1 104 ? 0.699 6.074 16.278 1.00 92.00 104 ASN A O 1
ATOM 833 N N . PHE A 1 105 ? -0.848 7.066 14.982 1.00 93.31 105 PHE A N 1
ATOM 834 C CA . PHE A 1 105 ? -1.408 5.812 14.492 1.00 93.31 105 PHE A CA 1
ATOM 835 C C . PHE A 1 105 ? -0.344 4.983 13.769 1.00 93.31 105 PHE A C 1
ATOM 837 O O . PHE A 1 105 ? -0.156 3.816 14.093 1.00 93.31 105 PHE A O 1
ATOM 844 N N . VAL A 1 106 ? 0.414 5.573 12.846 1.00 93.25 106 VAL A N 1
ATOM 845 C CA . VAL A 1 106 ? 1.398 4.806 12.071 1.00 93.25 106 VAL A CA 1
ATOM 846 C C . VAL A 1 106 ? 2.659 4.469 12.868 1.00 93.25 106 VAL A C 1
ATOM 848 O O . VAL A 1 106 ? 3.178 3.363 12.739 1.00 93.25 106 VAL A O 1
ATOM 851 N N . MET A 1 107 ? 3.153 5.389 13.699 1.00 92.06 107 MET A N 1
ATOM 852 C CA . MET A 1 107 ? 4.451 5.236 14.372 1.00 92.06 107 MET A CA 1
ATOM 853 C C . MET A 1 107 ? 4.368 4.601 15.759 1.00 92.06 107 MET A C 1
ATOM 855 O O . MET A 1 107 ? 5.381 4.120 16.262 1.00 92.06 107 MET A O 1
ATOM 859 N N . LYS A 1 108 ? 3.205 4.653 16.416 1.00 95.12 108 LYS A N 1
ATOM 860 C CA . LYS A 1 108 ? 3.044 4.191 17.804 1.00 95.12 108 LYS A CA 1
ATOM 861 C C . LYS A 1 108 ? 2.028 3.072 17.953 1.00 95.12 108 LYS A C 1
ATOM 863 O O . LYS A 1 108 ? 1.839 2.606 19.071 1.00 95.12 108 LYS A O 1
ATOM 868 N N . SER A 1 109 ? 1.369 2.638 16.885 1.00 96.44 109 SER A N 1
ATOM 869 C CA . SER A 1 109 ? 0.463 1.495 16.971 1.00 96.44 109 SER A CA 1
ATOM 870 C C . SER A 1 109 ? 1.181 0.187 16.708 1.00 96.44 109 SER A C 1
ATOM 872 O O . SER A 1 109 ? 2.022 0.089 15.812 1.00 96.44 109 SER A O 1
ATOM 874 N N . ILE A 1 110 ? 0.782 -0.831 17.461 1.00 97.75 110 ILE A N 1
ATOM 875 C CA . ILE A 1 110 ? 1.222 -2.204 17.270 1.00 97.75 110 ILE A CA 1
ATOM 876 C C . ILE A 1 110 ? 0.086 -2.985 16.629 1.00 97.75 110 ILE A C 1
ATOM 878 O O . ILE A 1 110 ? -1.029 -3.041 17.156 1.00 97.75 110 ILE A O 1
ATOM 882 N N . MET A 1 111 ? 0.391 -3.617 15.503 1.00 97.56 111 MET A N 1
ATOM 883 C CA . MET A 1 111 ? -0.465 -4.604 14.866 1.00 97.56 111 MET A CA 1
ATOM 884 C C . MET A 1 111 ? 0.106 -6.008 15.028 1.00 97.56 111 MET A C 1
ATOM 886 O O . MET A 1 111 ? 1.315 -6.197 15.159 1.00 97.56 111 MET A O 1
ATOM 890 N N . VAL A 1 112 ? -0.776 -6.996 14.978 1.00 97.88 112 VAL A N 1
ATOM 891 C CA . VAL A 1 112 ? -0.425 -8.398 14.780 1.00 97.88 112 VAL A CA 1
ATOM 892 C C . VAL A 1 112 ? -0.763 -8.740 13.336 1.00 97.88 112 VAL A C 1
ATOM 894 O O . VAL A 1 112 ? -1.921 -8.636 12.941 1.00 97.88 112 VAL A O 1
ATOM 897 N N . MET A 1 113 ? 0.248 -9.129 12.566 1.00 96.00 113 MET A N 1
ATOM 898 C CA . MET A 1 113 ? 0.126 -9.602 11.185 1.00 96.00 113 MET A CA 1
ATOM 899 C C . MET A 1 113 ? 1.104 -10.762 11.005 1.00 96.00 113 MET A C 1
ATOM 901 O O . MET A 1 113 ? 2.223 -10.698 11.520 1.00 96.00 113 MET A O 1
ATOM 905 N N . ASP A 1 114 ? 0.676 -11.837 10.340 1.00 92.12 114 ASP A N 1
ATOM 906 C CA . ASP A 1 114 ? 1.445 -13.085 10.202 1.00 92.12 114 ASP A CA 1
ATOM 907 C C . ASP A 1 114 ? 1.918 -13.661 11.551 1.00 92.12 114 ASP A C 1
ATOM 909 O O . ASP A 1 114 ? 3.053 -14.122 11.696 1.00 92.12 114 ASP A O 1
ATOM 913 N N . ASN A 1 115 ? 1.054 -13.595 12.572 1.00 93.25 115 ASN A N 1
ATOM 914 C CA . ASN A 1 115 ? 1.345 -13.995 13.957 1.00 93.25 115 ASN A CA 1
ATOM 915 C C . ASN A 1 115 ? 2.536 -13.259 14.602 1.00 93.25 115 ASN A C 1
ATOM 917 O O . ASN A 1 115 ? 3.101 -13.736 15.587 1.00 93.25 115 ASN A O 1
ATOM 921 N N . LYS A 1 116 ? 2.928 -12.100 14.065 1.00 96.00 116 LYS A N 1
ATOM 922 C CA . LYS A 1 116 ? 4.016 -11.276 14.594 1.00 96.00 116 LYS A CA 1
ATOM 923 C C . LYS A 1 116 ? 3.515 -9.894 14.966 1.00 96.00 116 LYS A C 1
ATOM 925 O O . LYS A 1 116 ? 2.823 -9.237 14.188 1.00 96.00 116 LYS A O 1
ATOM 930 N N . GLU A 1 117 ? 3.917 -9.448 16.149 1.00 96.94 117 GLU A N 1
ATOM 931 C CA . GLU A 1 117 ? 3.746 -8.062 16.567 1.00 96.94 117 GLU A CA 1
ATOM 932 C C . GLU A 1 117 ? 4.722 -7.166 15.817 1.00 96.94 117 GLU A C 1
ATOM 934 O O . GLU A 1 117 ? 5.921 -7.441 15.747 1.00 96.94 117 GLU A O 1
ATOM 939 N N . GLN A 1 118 ? 4.196 -6.094 15.240 1.00 96.69 118 GLN A N 1
ATOM 940 C CA . GLN A 1 118 ? 4.973 -5.137 14.475 1.00 96.69 118 GLN A CA 1
ATOM 941 C C . GLN A 1 118 ? 4.289 -3.771 14.434 1.00 96.69 118 GLN A C 1
ATOM 943 O O . GLN A 1 118 ? 3.087 -3.650 14.659 1.00 96.69 118 GLN A O 1
ATOM 948 N N . SER A 1 119 ? 5.068 -2.734 14.138 1.00 96.12 119 SER A N 1
ATOM 949 C CA . SER A 1 119 ? 4.538 -1.385 13.934 1.00 96.12 119 SER A CA 1
ATOM 950 C C . SER A 1 119 ? 3.658 -1.328 12.682 1.00 96.12 119 SER A C 1
ATOM 952 O O . SER A 1 119 ? 3.994 -1.946 11.668 1.00 96.12 119 SER A O 1
ATOM 954 N N . ILE A 1 120 ? 2.590 -0.524 12.708 1.00 96.19 120 ILE A N 1
ATOM 955 C CA . ILE A 1 120 ? 1.795 -0.194 11.508 1.00 96.19 120 ILE A CA 1
ATOM 956 C C . ILE A 1 120 ? 2.686 0.391 10.398 1.00 96.19 120 ILE A C 1
ATOM 958 O O . ILE A 1 120 ? 2.459 0.119 9.220 1.00 96.19 120 ILE A O 1
ATOM 962 N N . SER A 1 121 ? 3.752 1.124 10.744 1.00 95.88 121 SER A N 1
ATOM 963 C CA . SER A 1 121 ? 4.718 1.654 9.769 1.00 95.88 121 SER A CA 1
ATOM 964 C C . SER A 1 121 ? 5.359 0.577 8.887 1.00 95.88 121 SER A C 1
ATOM 966 O O . SER A 1 121 ? 5.815 0.885 7.787 1.00 95.88 121 SER A O 1
ATOM 968 N N . ASN A 1 122 ? 5.386 -0.686 9.325 1.00 95.69 122 ASN A N 1
ATOM 969 C CA . ASN A 1 122 ? 5.927 -1.770 8.512 1.00 95.69 122 ASN A CA 1
ATOM 970 C C . ASN A 1 122 ? 5.084 -2.050 7.264 1.00 95.69 122 ASN A C 1
ATOM 972 O O . ASN A 1 122 ? 5.631 -2.589 6.311 1.00 95.69 122 ASN A O 1
ATOM 976 N N . LEU A 1 123 ? 3.814 -1.628 7.204 1.00 96.31 123 LEU A N 1
ATOM 977 C CA . LEU A 1 123 ? 2.981 -1.764 6.000 1.00 96.31 123 LEU A CA 1
ATOM 978 C C . LEU A 1 123 ? 3.607 -1.092 4.767 1.00 96.31 123 LEU A C 1
ATOM 980 O O . LEU A 1 123 ? 3.393 -1.552 3.644 1.00 96.31 123 LEU A O 1
ATOM 984 N N . PHE A 1 124 ? 4.431 -0.049 4.949 1.00 95.00 124 PHE A N 1
ATOM 985 C CA . PHE A 1 124 ? 5.182 0.541 3.839 1.00 95.00 124 PHE A CA 1
ATOM 986 C C . PHE A 1 124 ? 6.112 -0.480 3.185 1.00 95.00 124 PHE A C 1
ATOM 988 O O . PHE A 1 124 ? 6.088 -0.633 1.970 1.00 95.00 124 PHE A O 1
ATOM 995 N N . THR A 1 125 ? 6.907 -1.204 3.970 1.00 92.50 125 THR A N 1
ATOM 996 C CA . THR A 1 125 ? 7.920 -2.125 3.440 1.00 92.50 125 THR A CA 1
ATOM 997 C C . THR A 1 125 ? 7.370 -3.520 3.175 1.00 92.50 125 THR A C 1
ATOM 999 O O . THR A 1 125 ? 7.838 -4.188 2.259 1.00 92.50 125 THR A O 1
ATOM 1002 N N . THR A 1 126 ? 6.378 -3.977 3.941 1.00 93.25 126 THR A N 1
ATOM 1003 C CA . THR A 1 126 ? 5.832 -5.337 3.828 1.00 93.25 126 THR A CA 1
ATOM 1004 C C . THR A 1 126 ? 4.693 -5.450 2.825 1.00 93.25 126 THR A C 1
ATOM 1006 O O . THR A 1 126 ? 4.480 -6.543 2.306 1.00 93.25 126 THR A O 1
ATOM 1009 N N . VAL A 1 127 ? 4.009 -4.345 2.511 1.00 95.31 127 VAL A N 1
ATOM 1010 C CA . VAL A 1 127 ? 2.882 -4.326 1.568 1.00 95.31 127 VAL A CA 1
ATOM 1011 C C . VAL A 1 127 ? 3.179 -3.397 0.401 1.00 95.31 127 VAL A C 1
ATOM 1013 O O . VAL A 1 127 ? 3.364 -3.875 -0.713 1.00 95.31 127 VAL A O 1
ATOM 1016 N N . LEU A 1 128 ? 3.273 -2.084 0.635 1.00 95.75 128 LEU A N 1
ATOM 1017 C CA . LEU A 1 128 ? 3.306 -1.093 -0.449 1.00 95.75 128 LEU A CA 1
ATOM 1018 C C . LEU A 1 128 ? 4.570 -1.211 -1.316 1.00 95.75 128 LEU A C 1
ATOM 1020 O O . LEU A 1 128 ? 4.474 -1.295 -2.534 1.00 95.75 128 LEU A O 1
ATOM 1024 N N . PHE A 1 129 ? 5.762 -1.296 -0.724 1.00 94.19 129 PHE A N 1
ATOM 1025 C CA . PHE A 1 129 ? 7.015 -1.392 -1.487 1.00 94.19 129 PHE A CA 1
ATOM 1026 C C . PHE A 1 129 ? 7.201 -2.756 -2.164 1.00 94.19 129 PHE A C 1
ATOM 1028 O O . PHE A 1 129 ? 7.827 -2.838 -3.222 1.00 94.19 129 PHE A O 1
ATOM 1035 N N . LYS A 1 130 ? 6.620 -3.822 -1.600 1.00 94.12 130 LYS A N 1
ATOM 1036 C CA . LYS A 1 130 ? 6.568 -5.133 -2.262 1.00 94.12 130 LYS A CA 1
ATOM 1037 C C . LYS A 1 130 ? 5.589 -5.144 -3.428 1.00 94.12 130 LYS A C 1
ATOM 1039 O O . LYS A 1 130 ? 5.918 -5.678 -4.481 1.00 94.12 130 LYS A O 1
ATOM 1044 N N . PHE A 1 131 ? 4.430 -4.509 -3.268 1.00 95.00 131 PHE A N 1
ATOM 1045 C CA . PHE A 1 131 ? 3.462 -4.302 -4.344 1.00 95.00 131 PHE A CA 1
ATOM 1046 C C . PHE A 1 131 ? 4.086 -3.540 -5.524 1.00 95.00 131 PHE A C 1
ATOM 1048 O O . PHE A 1 131 ? 3.904 -3.881 -6.686 1.00 95.00 131 PHE A O 1
ATOM 1055 N N . PHE A 1 132 ? 4.916 -2.561 -5.199 1.00 94.06 132 PHE A N 1
ATOM 1056 C CA . PHE A 1 132 ? 5.758 -1.788 -6.108 1.00 94.06 132 PHE A CA 1
ATOM 1057 C C . PHE A 1 132 ? 6.954 -2.541 -6.696 1.00 94.06 132 PHE A C 1
ATOM 1059 O O . PHE A 1 132 ? 7.714 -1.958 -7.469 1.00 94.06 132 PHE A O 1
ATOM 1066 N N . GLN A 1 133 ? 7.151 -3.806 -6.315 1.00 93.62 133 GLN A N 1
ATOM 1067 C CA . GLN A 1 133 ? 8.261 -4.651 -6.754 1.00 93.62 133 GLN A CA 1
ATOM 1068 C C . GLN A 1 133 ? 9.628 -3.956 -6.601 1.00 93.62 133 GLN A C 1
ATOM 1070 O O . GLN A 1 133 ? 10.514 -4.111 -7.441 1.00 93.62 133 GLN A O 1
ATOM 1075 N N . ALA A 1 134 ? 9.809 -3.186 -5.518 1.00 91.69 134 ALA A N 1
ATOM 1076 C CA . ALA A 1 134 ? 10.994 -2.351 -5.318 1.00 91.69 134 ALA A CA 1
ATOM 1077 C C . ALA A 1 134 ? 12.304 -3.160 -5.328 1.00 91.69 134 ALA A C 1
ATOM 1079 O O . ALA A 1 134 ? 13.293 -2.704 -5.894 1.00 91.69 134 ALA A O 1
ATOM 1080 N N . GLU A 1 135 ? 12.298 -4.375 -4.770 1.00 91.94 135 GLU A N 1
ATOM 1081 C CA . GLU A 1 135 ? 13.453 -5.285 -4.794 1.00 91.94 135 GLU A CA 1
ATOM 1082 C C . GLU A 1 135 ? 13.807 -5.728 -6.220 1.00 91.94 135 GLU A C 1
ATOM 1084 O O . GLU A 1 135 ? 14.975 -5.688 -6.596 1.00 91.94 135 GLU A O 1
ATOM 1089 N N . LYS A 1 136 ? 12.807 -6.067 -7.045 1.00 93.19 136 LYS A N 1
ATOM 1090 C CA . LYS A 1 136 ? 13.035 -6.461 -8.443 1.00 93.19 136 LYS A CA 1
ATOM 1091 C C . LYS A 1 136 ? 13.537 -5.286 -9.282 1.00 93.19 136 LYS A C 1
ATOM 1093 O O . LYS A 1 136 ? 14.408 -5.464 -10.124 1.00 93.19 136 LYS A O 1
ATOM 1098 N N . MET A 1 137 ? 13.041 -4.074 -9.024 1.00 91.94 137 MET A N 1
ATOM 1099 C CA . MET A 1 137 ? 13.586 -2.866 -9.648 1.00 91.94 137 MET A CA 1
ATOM 1100 C C . MET A 1 137 ? 15.062 -2.671 -9.279 1.00 91.94 137 MET A C 1
ATOM 1102 O O . MET A 1 137 ? 15.884 -2.433 -10.161 1.00 91.94 137 MET A O 1
ATOM 1106 N N . MET A 1 138 ? 15.414 -2.822 -7.997 1.00 90.31 138 MET A N 1
ATOM 1107 C CA . MET A 1 138 ? 16.807 -2.732 -7.550 1.00 90.31 138 MET A CA 1
ATOM 1108 C C . MET A 1 138 ? 17.689 -3.786 -8.228 1.00 90.31 138 MET A C 1
ATOM 1110 O O . MET A 1 138 ? 18.755 -3.430 -8.717 1.00 90.31 138 MET A O 1
ATOM 1114 N N . GLU A 1 139 ? 17.220 -5.032 -8.320 1.00 93.69 139 GLU A N 1
ATOM 1115 C CA . GLU A 1 139 ? 17.900 -6.124 -9.027 1.00 93.69 139 GLU A CA 1
ATOM 1116 C C . GLU A 1 139 ? 18.212 -5.735 -10.481 1.00 93.69 139 GLU A C 1
ATOM 1118 O O . GLU A 1 139 ? 19.386 -5.682 -10.847 1.00 93.69 139 GLU A O 1
ATOM 1123 N N . ILE A 1 140 ? 17.194 -5.346 -11.261 1.00 93.25 140 ILE A N 1
ATOM 1124 C CA . ILE A 1 140 ? 17.344 -4.967 -12.678 1.00 93.25 140 ILE A CA 1
ATOM 1125 C C . ILE A 1 140 ? 18.316 -3.792 -12.830 1.00 93.25 140 ILE A C 1
ATOM 1127 O O . ILE A 1 140 ? 19.229 -3.828 -13.650 1.00 93.25 140 ILE A O 1
ATOM 1131 N N . THR A 1 141 ? 18.153 -2.735 -12.027 1.00 89.81 141 THR A N 1
ATOM 1132 C CA . THR A 1 141 ? 19.010 -1.536 -12.126 1.00 89.81 141 THR A CA 1
ATOM 1133 C C . THR A 1 141 ? 20.464 -1.773 -1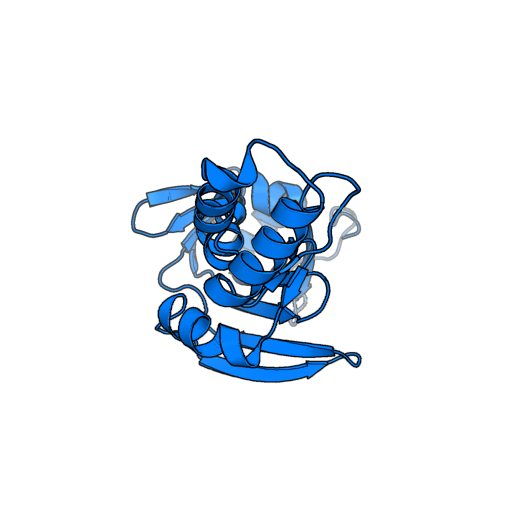1.710 1.00 89.81 141 THR A C 1
ATOM 1135 O O . THR A 1 141 ? 21.310 -0.927 -11.994 1.00 89.81 141 THR A O 1
ATOM 1138 N N . SER A 1 142 ? 20.759 -2.896 -11.048 1.00 90.62 142 SER A N 1
ATOM 1139 C CA . SER A 1 142 ? 22.105 -3.267 -10.600 1.00 90.62 142 SER A CA 1
ATOM 1140 C C . SER A 1 142 ? 22.846 -4.217 -11.547 1.00 90.62 142 SER A C 1
ATOM 1142 O O . SER A 1 142 ? 23.989 -4.568 -11.268 1.00 90.62 142 SER A O 1
ATOM 1144 N N . GLU A 1 143 ? 22.223 -4.633 -12.653 1.00 93.75 143 GLU A N 1
ATOM 1145 C CA . GLU A 1 143 ? 22.846 -5.531 -13.629 1.00 93.75 143 GLU A CA 1
ATOM 1146 C C . GLU A 1 143 ? 24.061 -4.893 -14.322 1.00 93.75 143 GLU A C 1
ATOM 1148 O O . GLU A 1 143 ? 24.037 -3.720 -14.707 1.00 93.75 143 GLU A O 1
ATOM 1153 N N . ASP A 1 144 ? 25.097 -5.704 -14.574 1.00 93.31 144 ASP A N 1
ATOM 1154 C CA . ASP A 1 144 ? 26.373 -5.261 -15.157 1.00 93.31 144 ASP A CA 1
ATOM 1155 C C . ASP A 1 144 ? 26.207 -4.481 -16.471 1.00 93.31 144 ASP A C 1
ATOM 1157 O O . ASP A 1 144 ? 26.921 -3.507 -16.719 1.00 93.31 144 ASP A O 1
ATOM 1161 N N . ARG A 1 145 ? 25.222 -4.861 -17.298 1.00 92.19 145 ARG A N 1
ATOM 1162 C CA . ARG A 1 145 ? 24.936 -4.211 -18.589 1.00 92.19 145 ARG A CA 1
ATOM 1163 C C . ARG A 1 145 ? 24.460 -2.758 -18.475 1.00 92.19 145 ARG A C 1
ATOM 1165 O O . ARG A 1 145 ? 24.434 -2.062 -19.483 1.00 92.19 145 ARG A O 1
ATOM 1172 N N . PHE A 1 146 ? 24.089 -2.296 -17.280 1.00 90.06 146 PHE A N 1
ATOM 1173 C CA . PHE A 1 146 ? 23.644 -0.920 -17.042 1.00 90.06 146 PHE A CA 1
ATOM 1174 C C . PHE A 1 146 ? 24.663 -0.076 -16.261 1.00 90.06 146 PHE A C 1
ATOM 1176 O O . PHE A 1 146 ? 24.418 1.111 -16.033 1.00 90.06 146 PHE A O 1
ATOM 1183 N N . LEU A 1 147 ? 25.816 -0.644 -15.879 1.00 83.88 147 LEU A N 1
ATOM 1184 C CA . LEU A 1 147 ? 26.829 0.043 -15.066 1.00 83.88 147 LEU A CA 1
ATOM 1185 C C . LEU A 1 147 ? 27.533 1.191 -15.801 1.00 83.88 147 LEU A C 1
ATOM 1187 O O . LEU A 1 147 ? 27.894 2.183 -15.167 1.00 83.88 147 LEU A O 1
ATOM 1191 N N . GLU A 1 148 ? 27.717 1.086 -17.121 1.00 84.06 148 GLU A N 1
ATOM 1192 C CA . GLU A 1 148 ? 28.314 2.160 -17.932 1.00 84.06 148 GLU A CA 1
ATOM 1193 C C . GLU A 1 148 ? 27.426 3.414 -17.980 1.00 84.06 148 GLU A C 1
ATOM 1195 O O . GLU A 1 148 ? 27.927 4.523 -18.184 1.00 84.06 148 GLU A O 1
ATOM 1200 N N . ASN A 1 149 ? 26.120 3.252 -17.726 1.00 84.00 149 ASN A N 1
ATOM 1201 C CA . ASN A 1 149 ? 25.135 4.325 -17.642 1.00 84.00 149 ASN A CA 1
ATOM 1202 C C . ASN A 1 149 ? 25.124 5.232 -18.889 1.00 84.00 149 ASN A C 1
ATOM 1204 O O . ASN A 1 149 ? 24.934 6.452 -18.819 1.00 84.00 149 ASN A O 1
ATOM 1208 N N . SER A 1 150 ? 25.351 4.634 -20.058 1.00 87.62 150 SER A N 1
ATOM 1209 C CA . SER A 1 150 ? 25.268 5.326 -21.334 1.00 87.62 150 SER A CA 1
ATOM 1210 C C . SER A 1 150 ? 23.811 5.673 -21.664 1.00 87.62 150 SER A C 1
ATOM 1212 O O . SER A 1 150 ? 22.860 5.091 -21.138 1.00 87.62 150 SER A O 1
ATOM 1214 N N . ARG A 1 151 ? 23.591 6.602 -22.604 1.00 86.25 151 ARG A N 1
ATOM 1215 C CA . ARG A 1 151 ? 22.230 6.913 -23.082 1.00 86.25 151 ARG A CA 1
ATOM 1216 C C . ARG A 1 151 ? 21.518 5.674 -23.637 1.00 86.25 151 ARG A C 1
ATOM 1218 O O . ARG A 1 151 ? 20.304 5.567 -23.484 1.00 86.25 151 ARG A O 1
ATOM 1225 N N . LYS A 1 152 ? 22.257 4.784 -24.305 1.00 89.62 152 LYS A N 1
ATOM 1226 C CA . LYS A 1 152 ? 21.715 3.541 -24.856 1.00 89.62 152 LYS A CA 1
ATOM 1227 C C . LYS A 1 152 ? 21.277 2.617 -23.719 1.00 89.62 152 LYS A C 1
ATOM 1229 O O . LYS A 1 152 ? 20.151 2.139 -23.746 1.00 89.62 152 LYS A O 1
ATOM 1234 N N . ASP A 1 153 ? 22.113 2.471 -22.697 1.00 89.88 153 ASP A N 1
ATOM 1235 C CA . ASP A 1 153 ? 21.835 1.624 -21.533 1.00 89.88 153 ASP A CA 1
ATOM 1236 C C . ASP A 1 153 ? 20.593 2.123 -20.792 1.00 89.88 153 ASP A C 1
ATOM 1238 O O . ASP A 1 153 ? 19.746 1.332 -20.403 1.00 89.88 153 ASP A O 1
ATOM 1242 N N . GLN A 1 154 ? 20.425 3.444 -20.655 1.00 89.31 154 GLN A N 1
ATOM 1243 C CA . GLN A 1 154 ? 19.233 4.024 -20.028 1.00 89.31 154 GLN A CA 1
ATOM 1244 C C . GLN A 1 154 ? 17.955 3.818 -20.856 1.00 89.31 154 GLN A C 1
ATOM 1246 O O . GLN A 1 154 ? 16.870 3.687 -20.289 1.00 89.31 154 GLN A O 1
ATOM 1251 N N . GLN A 1 155 ? 18.058 3.789 -22.190 1.00 89.19 155 GLN A N 1
ATOM 1252 C CA . GLN A 1 155 ? 16.925 3.452 -23.057 1.00 89.19 155 GLN A CA 1
ATOM 1253 C C . GLN A 1 155 ? 16.553 1.974 -22.929 1.00 89.19 155 GLN A C 1
ATOM 1255 O O . GLN A 1 155 ? 15.379 1.672 -22.741 1.00 89.19 155 GLN A O 1
ATOM 1260 N N . GLU A 1 156 ? 17.542 1.081 -22.945 1.00 93.00 156 GLU A N 1
ATOM 1261 C CA . GLU A 1 156 ? 17.328 -0.355 -22.748 1.00 93.00 156 GLU A CA 1
ATOM 1262 C C . GLU A 1 156 ? 16.765 -0.648 -21.350 1.00 93.00 156 GLU A C 1
ATOM 1264 O O . GLU A 1 156 ? 15.761 -1.343 -21.223 1.00 93.00 156 GLU A O 1
ATOM 1269 N N . LEU A 1 157 ? 17.323 -0.039 -20.299 1.00 92.88 157 LEU A N 1
ATOM 1270 C CA . LEU A 1 157 ? 16.827 -0.166 -18.927 1.00 92.88 157 LEU A CA 1
ATOM 1271 C C . LEU A 1 157 ? 15.358 0.256 -18.819 1.00 92.88 157 LEU A C 1
ATOM 1273 O O . LEU A 1 157 ? 14.572 -0.387 -18.128 1.00 92.88 157 LEU A O 1
ATOM 1277 N N . ARG A 1 158 ? 14.964 1.332 -19.511 1.00 90.75 158 ARG A N 1
ATOM 1278 C CA . ARG A 1 158 ? 13.568 1.784 -19.539 1.00 90.75 158 ARG A CA 1
ATOM 1279 C C . ARG A 1 158 ? 12.637 0.741 -20.152 1.00 90.75 158 ARG A C 1
ATOM 1281 O O . ARG A 1 158 ? 11.525 0.578 -19.654 1.00 90.75 158 ARG A O 1
ATOM 1288 N N . GLU A 1 159 ? 13.065 0.088 -21.226 1.00 93.44 159 GLU A N 1
ATOM 1289 C CA . GLU A 1 159 ? 12.296 -0.966 -21.891 1.00 93.44 159 GLU A CA 1
ATOM 1290 C C . GLU A 1 159 ? 12.188 -2.203 -20.995 1.00 93.44 159 GLU A C 1
ATOM 1292 O O . GLU A 1 159 ? 11.078 -2.652 -20.726 1.00 93.44 159 GLU A O 1
ATOM 1297 N N . VAL A 1 160 ? 13.304 -2.659 -20.415 1.00 94.88 160 VAL A N 1
ATOM 1298 C CA . VAL A 1 160 ? 13.331 -3.803 -19.488 1.00 94.88 160 VAL A CA 1
ATOM 1299 C C . VAL A 1 160 ? 12.433 -3.566 -18.273 1.00 94.88 160 VAL A C 1
ATOM 1301 O O . VAL A 1 160 ? 11.617 -4.419 -17.941 1.00 94.88 160 VAL A O 1
ATOM 1304 N N . LEU A 1 161 ? 12.514 -2.396 -17.629 1.00 92.88 161 LEU A N 1
ATOM 1305 C CA . LEU A 1 161 ? 11.649 -2.073 -16.488 1.00 92.88 161 LEU A CA 1
ATOM 1306 C C . LEU A 1 161 ? 10.165 -2.043 -16.881 1.00 92.88 161 LEU A C 1
ATOM 1308 O O . LEU A 1 161 ? 9.321 -2.542 -16.137 1.00 92.88 161 LEU A O 1
ATOM 1312 N N . ASN A 1 162 ? 9.836 -1.484 -18.048 1.00 92.94 162 ASN A N 1
ATOM 1313 C CA . ASN A 1 162 ? 8.463 -1.472 -18.544 1.00 92.94 162 ASN A CA 1
ATOM 1314 C C . ASN A 1 162 ? 7.949 -2.888 -18.834 1.00 92.94 162 ASN A C 1
ATOM 1316 O O . ASN A 1 162 ? 6.786 -3.171 -18.557 1.00 92.94 162 ASN A O 1
ATOM 1320 N N . ASP A 1 163 ? 8.791 -3.767 -19.364 1.00 93.81 163 ASP A N 1
ATOM 1321 C CA . ASP A 1 163 ? 8.385 -5.113 -19.758 1.00 93.81 163 ASP A CA 1
ATOM 1322 C C . ASP A 1 163 ? 8.316 -6.074 -18.563 1.00 93.81 163 ASP A C 1
ATOM 1324 O O . ASP A 1 163 ? 7.383 -6.871 -18.470 1.00 93.81 163 ASP A O 1
ATOM 1328 N N . GLU A 1 164 ? 9.247 -5.972 -17.611 1.00 94.12 164 GLU A N 1
ATOM 1329 C CA . GLU A 1 164 ? 9.279 -6.842 -16.429 1.00 94.12 164 GLU A CA 1
ATOM 1330 C C . GLU A 1 164 ? 8.337 -6.385 -15.310 1.00 94.12 164 GLU A C 1
ATOM 1332 O O . GLU A 1 164 ? 7.776 -7.218 -14.592 1.00 94.12 164 GLU A O 1
ATOM 1337 N N . LEU A 1 165 ? 8.151 -5.072 -15.139 1.00 93.00 165 LEU A N 1
ATOM 1338 C CA . LEU A 1 165 ? 7.367 -4.512 -14.032 1.00 93.00 165 LEU A CA 1
ATOM 1339 C C . LEU A 1 165 ? 6.020 -3.938 -14.480 1.00 93.00 165 LEU A C 1
ATOM 1341 O O . LEU A 1 165 ? 5.161 -3.702 -13.633 1.00 93.00 165 LEU A O 1
ATOM 1345 N N . ASN A 1 166 ? 5.779 -3.774 -15.785 1.00 93.50 166 ASN A N 1
ATOM 1346 C CA . ASN A 1 166 ?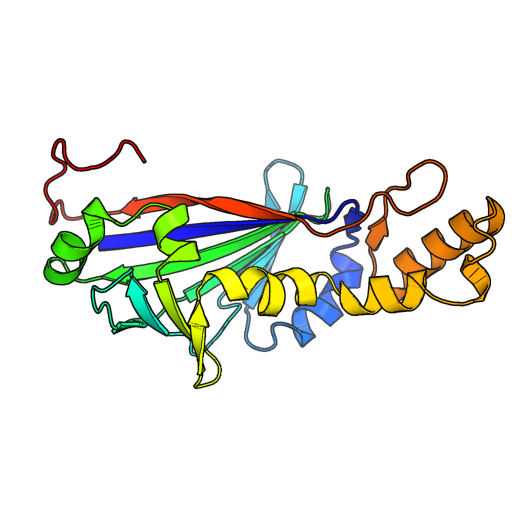 4.606 -3.073 -16.335 1.00 93.50 166 ASN A CA 1
ATOM 1347 C C . ASN A 1 166 ? 4.528 -1.593 -15.920 1.00 93.50 166 ASN A C 1
ATOM 1349 O O . ASN A 1 166 ? 3.452 -0.990 -15.916 1.00 93.50 166 ASN A O 1
ATOM 1353 N N . ASP A 1 167 ? 5.687 -1.012 -15.599 1.00 90.69 167 ASP A N 1
ATOM 1354 C CA . ASP A 1 167 ? 5.823 0.331 -15.054 1.00 90.69 167 ASP A CA 1
ATOM 1355 C C . ASP A 1 167 ? 6.726 1.178 -15.962 1.00 90.69 167 ASP A C 1
ATOM 1357 O O . ASP A 1 167 ? 7.913 0.905 -16.150 1.00 90.69 167 ASP A O 1
ATOM 1361 N N . LYS A 1 168 ? 6.183 2.263 -16.517 1.00 92.19 168 LYS A N 1
ATOM 1362 C CA . LYS A 1 168 ? 6.954 3.240 -17.294 1.00 92.19 168 LYS A CA 1
ATOM 1363 C C . LYS A 1 168 ? 7.608 4.236 -16.351 1.00 92.19 168 LYS A C 1
ATOM 1365 O O . LYS A 1 168 ? 7.014 5.262 -16.021 1.00 92.19 168 LYS A O 1
ATOM 1370 N N . TYR A 1 169 ? 8.836 3.953 -15.939 1.00 90.88 169 TYR A N 1
ATOM 1371 C CA . TYR A 1 169 ? 9.609 4.857 -15.089 1.00 90.88 169 TYR A CA 1
ATOM 1372 C C . TYR A 1 169 ? 9.892 6.196 -15.777 1.00 90.88 169 TYR A C 1
ATOM 1374 O O . TYR A 1 169 ? 10.212 6.265 -16.971 1.00 90.88 169 TYR A O 1
ATOM 1382 N N . PHE A 1 170 ? 9.801 7.271 -14.995 1.00 90.31 170 PHE A N 1
ATOM 1383 C CA . PHE A 1 170 ? 10.397 8.555 -15.343 1.00 90.31 170 PHE A CA 1
ATOM 1384 C C . PHE A 1 170 ? 11.909 8.478 -15.150 1.00 90.31 170 PHE A C 1
ATOM 1386 O O . PHE A 1 170 ? 12.389 7.756 -14.280 1.00 90.31 170 PHE A O 1
ATOM 1393 N N . PHE A 1 171 ? 12.665 9.227 -15.949 1.00 87.56 171 PHE A N 1
ATOM 1394 C CA . PHE A 1 171 ? 14.127 9.234 -15.911 1.00 87.56 171 PHE A CA 1
ATOM 1395 C C . PHE A 1 171 ? 14.641 10.646 -15.649 1.00 87.56 171 PHE A C 1
ATOM 1397 O O . PHE A 1 171 ? 14.124 11.627 -16.184 1.00 87.56 171 PHE A O 1
ATOM 1404 N N . ARG A 1 172 ? 15.680 10.731 -14.820 1.00 80.75 172 ARG A N 1
ATOM 1405 C CA . ARG A 1 172 ? 16.585 11.881 -14.757 1.00 80.75 172 ARG A CA 1
ATOM 1406 C C . ARG A 1 172 ? 17.634 11.732 -15.862 1.00 80.75 172 ARG A C 1
ATOM 1408 O O . ARG 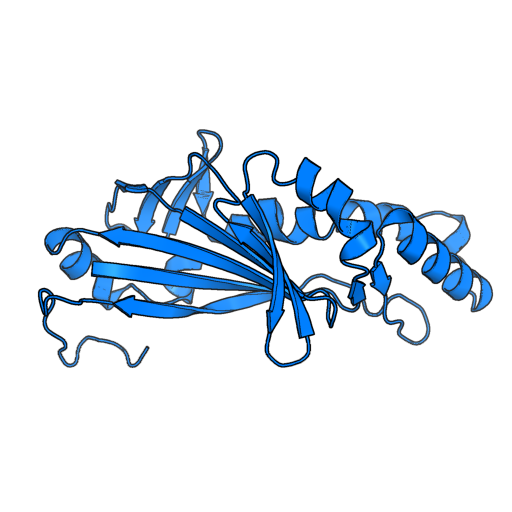A 1 172 ? 17.577 10.814 -16.673 1.00 80.75 172 ARG A O 1
ATOM 1415 N N . THR A 1 173 ? 18.615 12.626 -15.896 1.00 72.56 173 THR A N 1
ATOM 1416 C CA . THR A 1 173 ? 19.654 12.642 -16.937 1.00 72.56 173 THR A CA 1
ATOM 1417 C C . THR A 1 173 ? 20.494 11.361 -17.021 1.00 72.56 173 THR A C 1
ATOM 1419 O O . THR A 1 173 ? 21.089 11.123 -18.065 1.00 72.56 173 THR A O 1
ATOM 1422 N N . ASN A 1 174 ? 20.554 10.550 -15.959 1.00 73.19 174 ASN A N 1
ATOM 1423 C CA . ASN A 1 174 ? 21.461 9.401 -15.858 1.00 73.19 174 ASN A CA 1
ATOM 1424 C C . ASN A 1 174 ? 20.913 8.226 -15.016 1.00 73.19 174 ASN A C 1
ATOM 1426 O O . ASN A 1 174 ? 21.688 7.461 -14.455 1.00 73.19 174 ASN A O 1
ATOM 1430 N N . SER A 1 175 ? 19.608 8.163 -14.764 1.00 80.69 175 SER A N 1
ATOM 1431 C CA . SER A 1 175 ? 18.991 7.081 -13.979 1.00 80.69 175 SER A CA 1
ATOM 1432 C C . SER A 1 175 ? 17.474 7.207 -14.019 1.00 80.69 175 SER A C 1
ATOM 1434 O O . SER A 1 175 ? 16.969 8.316 -14.253 1.00 80.69 175 SER A O 1
ATOM 1436 N N . PRO A 1 176 ? 16.719 6.143 -13.690 1.00 83.50 176 PRO A N 1
ATOM 1437 C CA . PRO A 1 176 ? 15.339 6.308 -13.275 1.00 83.50 176 PRO A CA 1
ATOM 1438 C C . PRO A 1 176 ? 15.253 7.412 -12.216 1.00 83.50 176 PRO A C 1
ATOM 1440 O O . PRO A 1 176 ? 16.076 7.504 -11.301 1.00 83.50 176 PRO A O 1
ATOM 1443 N N . ALA A 1 177 ? 14.222 8.243 -12.290 1.00 79.81 177 ALA A N 1
ATOM 1444 C CA . ALA A 1 177 ? 13.891 9.229 -11.269 1.00 79.81 177 ALA A CA 1
ATOM 1445 C C . ALA A 1 177 ? 13.444 8.576 -9.948 1.00 79.81 177 ALA A C 1
ATOM 1447 O O . ALA A 1 177 ? 12.871 9.271 -9.124 1.00 79.81 177 ALA A O 1
ATOM 1448 N N . GLY A 1 178 ? 13.675 7.264 -9.795 1.00 69.31 178 GLY A N 1
ATOM 1449 C CA . GLY A 1 178 ? 12.910 6.281 -9.042 1.00 69.31 178 GLY A CA 1
ATOM 1450 C C . GLY A 1 178 ? 12.781 6.512 -7.540 1.00 69.31 178 GLY A C 1
ATOM 1451 O O . GLY A 1 178 ? 12.540 7.615 -7.064 1.00 69.31 178 GLY A O 1
ATOM 1452 N N . GLY A 1 179 ? 12.867 5.415 -6.791 1.00 75.06 179 GLY A N 1
ATOM 1453 C CA . GLY A 1 179 ? 12.483 5.374 -5.384 1.00 75.06 179 GLY A CA 1
ATOM 1454 C C . GLY A 1 179 ? 10.978 5.179 -5.193 1.00 75.06 179 GLY A C 1
ATOM 1455 O O . GLY A 1 179 ? 10.165 5.450 -6.076 1.00 75.06 179 GLY A O 1
ATOM 1456 N N . SER A 1 180 ? 10.629 4.669 -4.016 1.00 84.19 180 SER A N 1
ATOM 1457 C CA . SER A 1 180 ? 9.258 4.655 -3.516 1.00 84.19 180 SER A CA 1
ATOM 1458 C C . SER A 1 180 ? 9.218 5.569 -2.302 1.00 84.19 180 SER A C 1
ATOM 1460 O O . SER A 1 180 ? 10.079 5.466 -1.429 1.00 84.19 180 SER A O 1
ATOM 1462 N N . SER A 1 181 ? 8.246 6.470 -2.238 1.00 87.06 181 SER A N 1
ATOM 1463 C CA . SER A 1 181 ? 8.053 7.318 -1.059 1.00 87.06 181 SER A CA 1
ATOM 1464 C C . SER A 1 181 ? 6.739 6.963 -0.393 1.00 87.06 181 SER A C 1
ATOM 1466 O O . SER A 1 181 ? 5.723 6.876 -1.079 1.00 87.06 181 SER A O 1
ATOM 1468 N N . GLY A 1 182 ? 6.764 6.794 0.926 1.00 89.75 182 GLY A N 1
ATOM 1469 C CA . GLY A 1 182 ? 5.580 6.648 1.761 1.00 89.75 182 GLY A CA 1
ATOM 1470 C C . GLY A 1 182 ? 5.273 7.947 2.499 1.00 89.75 182 GLY A C 1
ATOM 1471 O O . GLY A 1 182 ? 6.178 8.701 2.851 1.00 89.75 182 GLY A O 1
ATOM 1472 N N . SER A 1 183 ? 4.000 8.225 2.738 1.00 91.25 183 SER A N 1
ATOM 1473 C CA . SER A 1 183 ? 3.576 9.315 3.612 1.00 91.25 183 SER A CA 1
ATOM 1474 C C . SER A 1 183 ? 2.211 9.024 4.221 1.00 91.25 183 SER A C 1
ATOM 1476 O O . SER A 1 183 ? 1.498 8.101 3.825 1.00 91.25 183 SER A O 1
ATOM 1478 N N . LEU A 1 184 ? 1.880 9.807 5.237 1.00 92.12 184 LEU A N 1
ATOM 1479 C CA . LEU A 1 184 ? 0.640 9.681 5.980 1.00 92.12 184 LEU A CA 1
ATOM 1480 C C . LEU A 1 184 ? -0.464 10.434 5.235 1.00 92.12 184 LEU A C 1
ATOM 1482 O O . LEU A 1 184 ? -0.247 11.545 4.743 1.00 92.12 184 LEU A O 1
ATOM 1486 N N . GLY A 1 185 ? -1.621 9.800 5.106 1.00 89.44 185 GLY A N 1
ATOM 1487 C CA . GLY A 1 185 ? -2.852 10.432 4.663 1.00 89.44 185 GLY A CA 1
ATOM 1488 C C . GLY A 1 185 ? -3.688 10.915 5.852 1.00 89.44 185 GLY A C 1
ATOM 1489 O O . GLY A 1 185 ? -3.225 10.876 6.996 1.00 89.44 185 GLY A O 1
ATOM 1490 N N . PRO A 1 186 ? -4.909 11.400 5.584 1.00 88.19 186 PRO A N 1
ATOM 1491 C CA . PRO A 1 186 ? -5.823 11.822 6.632 1.00 88.19 186 PRO A CA 1
ATOM 1492 C C . PRO A 1 186 ? -6.273 10.646 7.502 1.00 88.19 186 PRO A C 1
ATOM 1494 O O . PRO A 1 186 ? -6.279 9.484 7.079 1.00 88.19 186 PRO A O 1
ATOM 1497 N N . LEU A 1 187 ? -6.694 10.993 8.714 1.00 88.81 187 LEU A N 1
ATOM 1498 C CA . LEU A 1 187 ? -7.441 10.129 9.609 1.00 88.81 187 LEU A CA 1
ATOM 1499 C C . LEU A 1 187 ? -8.863 10.682 9.684 1.00 88.81 187 LEU A C 1
ATOM 1501 O O . LEU A 1 187 ? -9.057 11.847 10.007 1.00 88.81 187 LEU A O 1
ATOM 1505 N N . LEU A 1 188 ? -9.850 9.857 9.358 1.00 86.62 188 LEU A N 1
ATOM 1506 C CA . LEU A 1 188 ? -11.261 10.214 9.401 1.00 86.62 188 LEU A CA 1
ATOM 1507 C C . LEU A 1 188 ? -11.931 9.437 10.525 1.00 86.62 188 LEU A C 1
ATOM 1509 O O . LEU A 1 188 ? -11.916 8.201 10.542 1.00 86.62 188 LEU A O 1
ATOM 1513 N N . ILE A 1 189 ? -12.539 10.176 11.444 1.00 85.88 189 ILE A N 1
ATOM 1514 C CA . ILE A 1 189 ? -13.329 9.627 12.538 1.00 85.88 189 ILE A CA 1
ATOM 1515 C C . ILE A 1 189 ? -14.792 9.864 12.212 1.00 85.88 189 ILE A C 1
ATOM 1517 O O . ILE A 1 189 ? -15.198 10.994 11.957 1.00 85.88 189 ILE A O 1
ATOM 1521 N N . ASN A 1 190 ? -15.575 8.794 12.236 1.00 83.81 190 ASN A N 1
ATOM 1522 C CA . ASN A 1 190 ? -17.018 8.884 12.177 1.00 83.81 190 ASN A CA 1
ATOM 1523 C C . ASN A 1 190 ? -17.627 8.340 13.476 1.00 83.81 190 ASN A C 1
ATOM 1525 O O . ASN A 1 190 ? -17.419 7.179 13.855 1.00 83.81 190 ASN A O 1
ATOM 1529 N N . ASP A 1 191 ? -18.391 9.198 14.142 1.00 77.88 191 ASP A N 1
ATOM 1530 C CA . ASP A 1 191 ? -19.176 8.879 15.320 1.00 77.88 191 ASP A CA 1
ATOM 1531 C C . ASP A 1 191 ? -20.660 9.172 15.071 1.00 77.88 191 ASP A C 1
ATOM 1533 O O . ASP A 1 191 ? -21.243 10.070 15.664 1.00 77.88 191 ASP A O 1
ATOM 1537 N N . ASP A 1 192 ? -21.269 8.380 14.179 1.00 72.56 192 ASP A N 1
ATOM 1538 C CA . ASP A 1 192 ? -22.670 8.489 13.723 1.00 72.56 192 ASP A CA 1
ATOM 1539 C C . ASP A 1 192 ? -23.723 8.619 14.859 1.00 72.56 192 ASP A C 1
ATOM 1541 O O . ASP A 1 192 ? -24.892 8.893 14.590 1.00 72.56 192 ASP A O 1
ATOM 1545 N N . LYS A 1 193 ? -23.352 8.341 16.115 1.00 74.06 193 LYS A N 1
ATOM 1546 C CA . LYS A 1 193 ? -24.237 8.297 17.287 1.00 74.06 193 LYS A CA 1
ATOM 1547 C C . LYS A 1 193 ? -23.930 9.365 18.344 1.00 74.06 193 LYS A C 1
ATOM 1549 O O . LYS A 1 193 ? -24.535 9.305 19.415 1.00 74.06 193 LYS A O 1
ATOM 1554 N N . ASP A 1 194 ? -22.996 10.282 18.078 1.00 66.75 194 ASP A N 1
ATOM 1555 C CA . ASP A 1 194 ? -22.518 11.296 19.033 1.00 66.75 194 ASP A CA 1
ATOM 1556 C C . ASP A 1 194 ? -22.129 10.684 20.398 1.00 66.75 194 ASP A C 1
ATOM 1558 O O . ASP A 1 194 ? -22.402 11.219 21.478 1.00 66.75 194 ASP A O 1
ATOM 1562 N N . GLU A 1 195 ? -21.537 9.488 20.369 1.00 67.25 195 GLU A N 1
ATOM 1563 C CA . GLU A 1 195 ? -21.179 8.732 21.563 1.00 67.25 195 GLU A CA 1
ATOM 1564 C C . GLU A 1 195 ? -19.945 9.314 22.269 1.00 67.25 195 GLU A C 1
ATOM 1566 O O . GLU A 1 195 ? -19.804 9.135 23.485 1.00 67.25 195 GLU A O 1
ATOM 1571 N N . VAL A 1 196 ? -19.072 10.007 21.543 1.00 66.25 196 VAL A N 1
ATOM 1572 C CA . VAL A 1 196 ? -17.842 10.636 22.019 1.00 66.25 196 VAL A CA 1
ATOM 1573 C C . VAL A 1 196 ? -18.015 12.158 21.948 1.00 66.25 196 VAL A C 1
ATOM 1575 O O . VAL A 1 196 ? -18.281 12.695 20.876 1.00 66.25 196 VAL A O 1
ATOM 1578 N N . PRO A 1 197 ? -17.862 12.889 23.068 1.00 64.81 197 PRO A N 1
ATOM 1579 C CA . PRO A 1 197 ? -18.007 14.339 23.055 1.00 64.81 197 PRO A CA 1
ATOM 1580 C C . PRO A 1 197 ? -16.937 14.972 22.158 1.00 64.81 197 PRO A C 1
ATOM 1582 O O . PRO A 1 197 ? -15.743 14.783 22.393 1.00 64.81 197 PRO A O 1
ATOM 1585 N N . ILE A 1 198 ? -17.369 15.737 21.151 1.00 64.25 198 ILE A N 1
ATOM 1586 C CA . ILE A 1 198 ? -16.496 16.611 20.359 1.00 64.25 198 ILE A CA 1
ATOM 1587 C C . ILE A 1 198 ? -16.216 17.854 21.210 1.00 64.25 198 ILE A C 1
ATOM 1589 O O . ILE A 1 198 ? -17.011 18.792 21.247 1.00 64.25 198 ILE A O 1
ATOM 1593 N N . ASP A 1 199 ? -15.125 17.818 21.971 1.00 64.25 199 ASP A N 1
ATOM 1594 C CA . ASP A 1 199 ? -14.660 18.923 22.811 1.00 64.25 199 ASP A CA 1
ATOM 1595 C C . ASP A 1 199 ? -13.320 19.493 22.313 1.00 64.25 199 ASP A C 1
ATOM 1597 O O . ASP A 1 199 ? -12.749 19.035 21.324 1.00 64.25 199 ASP A O 1
ATOM 1601 N N . SER A 1 200 ? -12.792 20.501 23.011 1.00 54.69 2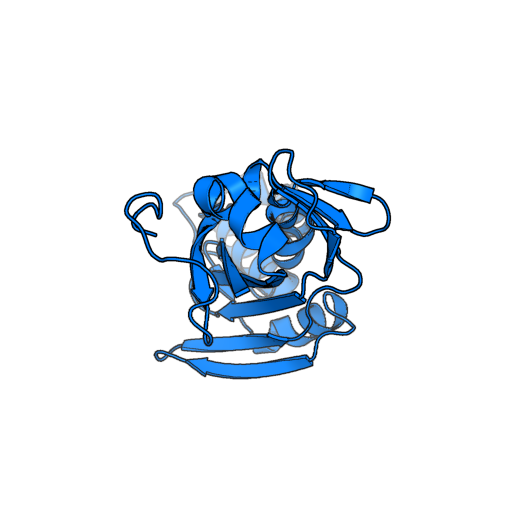00 SER A N 1
ATOM 1602 C CA . SER A 1 200 ? -11.532 21.175 22.666 1.00 54.69 200 SER A CA 1
ATOM 1603 C C . SER A 1 200 ? -10.280 20.283 22.698 1.00 54.69 200 SER A C 1
ATOM 1605 O O . SER A 1 200 ? -9.196 20.770 22.385 1.00 54.69 200 SER A O 1
ATOM 1607 N N . ASN A 1 201 ? -10.382 19.021 23.133 1.00 56.69 201 ASN A N 1
ATOM 1608 C CA . ASN A 1 201 ? -9.266 18.073 23.127 1.00 56.69 201 ASN A CA 1
ATOM 1609 C C . ASN A 1 201 ? -9.131 17.330 21.798 1.00 56.69 201 ASN A C 1
ATOM 1611 O O . ASN A 1 201 ? -8.078 16.737 21.539 1.00 56.69 201 ASN A O 1
ATOM 1615 N N . TRP A 1 202 ? -10.162 17.371 20.949 1.00 61.47 202 TRP A N 1
ATOM 1616 C CA . TRP A 1 202 ? -10.019 16.962 19.562 1.00 61.47 202 TRP A CA 1
ATOM 1617 C C . TRP A 1 202 ? -9.030 17.930 18.927 1.00 61.47 202 TRP A C 1
ATOM 1619 O O . TRP A 1 202 ? -9.309 19.116 18.772 1.00 61.47 202 TRP A O 1
ATOM 1629 N N . LYS A 1 203 ? -7.826 17.442 18.614 1.00 56.44 203 LYS A N 1
ATOM 1630 C CA . LYS A 1 203 ? -6.944 18.191 17.720 1.00 56.44 203 LYS A CA 1
ATOM 1631 C C . LYS A 1 203 ? -7.723 18.398 16.431 1.00 56.44 203 LYS A C 1
ATOM 1633 O O . LYS A 1 203 ? -8.344 17.439 15.989 1.00 56.44 203 LYS A O 1
ATOM 1638 N N . ASP A 1 204 ? -7.684 19.595 15.854 1.00 48.97 204 ASP A N 1
ATOM 1639 C CA . ASP A 1 204 ? -8.172 19.807 14.490 1.00 48.97 204 ASP A CA 1
ATOM 1640 C C . ASP A 1 204 ? -7.495 18.749 13.595 1.00 48.97 204 ASP A C 1
ATOM 1642 O O . ASP A 1 204 ? -6.275 18.795 13.399 1.00 48.97 204 ASP A O 1
ATOM 1646 N N . ILE A 1 205 ? -8.258 17.723 13.193 1.00 48.19 205 ILE A N 1
ATOM 1647 C CA . ILE A 1 205 ? -7.794 16.581 12.385 1.00 48.19 205 ILE A CA 1
ATOM 1648 C C . ILE A 1 205 ? -7.887 16.957 10.911 1.00 48.19 205 ILE A C 1
ATOM 1650 O O . ILE A 1 205 ? -8.955 17.470 10.508 1.00 48.19 205 ILE A O 1
#

Organism: NCBI:txid408172

pLDDT: mean 89.72, std 9.24, range [48.19, 97.88]

Sequence (205 aa):
MKCNVLIKAQQNTIVDLDKKLPFIKTFFPKGVIKKNFYAEENCVIIKDAIDDVKLKSIKDQVCDVKLNFDCYTYSLFGLSLLDINFEVSKDVANKIINNLDPANFVMKSIMVMDNKEQSISNLFTTVLFKFFQAEKMMEITSEDRFLENSRKDQQELREVLNDELNDKYFFRTNSPAGGSSGSLGPLLINDDKDEVPIDSNWKDI

Secondary structure (DSSP, 8-state):
-EEEEEEEEEESEEE-HHHHHHHHHHHSTTSEEEEEEETTEEEEEEET-S-S-EEEEETTEEEEEE-EEEEEEESBTT-EEEEEEEE--HHHHHHHGGG-SHHHHHHHEEEEETTEEEEGGGHIIIIIHHHTTHHHHHHHHTSGGGTT--HHHHHHHHHHHHHHHSEEE-EETTEES--EEEEEEEEEEE-TT--S---TTS---

Radius of gyration: 19.51 Å; chains: 1; bounding box: 53×35×51 Å

Foldseek 3Di:
DKKKWKKKKFKQWQFPVVVCVVVLCVQQVPWDWDWDQPPNWTKIKTFQSAPDKFFQDQQPQGFGWDWTWMWIATRHRRMIMIIIITDGDLVSCVVCQLQPWQCSQQARIWMQGPNDTDGNVCCVVPPVCVSQVVVVLVVLCPDPLCVVQDPVSQVVSQVVCCVVRVIRFDDDPRGGPTDMDMDTDGMDDDDVPCSDPPDPSRDPD